Protein 6V72 (pdb70)

Solvent-accessible surface area: 10404 Å² total

CATH classification: 3.60.15.10

Organism: Erythrobacter litoralis (strain HTCC2594) (NCBI:txid314225)

Structure (mmCIF, N/CA/C/O backbone):
data_6V72
#
_entry.id   6V72
#
_cell.length_a   96.985
_cell.length_b   96.985
_cell.length_c   45.186
_cell.angle_alpha   90.000
_cell.angle_beta   90.000
_cell.angle_gamma   120.000
#
_symmetry.space_group_name_H-M   'P 3 2 1'
#
loop_
_entity.id
_entity.type
_entity.pdbx_description
1 polymer 'Beta-lactamase II'
2 non-polymer 'CALCIUM ION'
3 non-polymer 'CHLORIDE ION'
4 non-polymer 'FORMIC ACID'
5 non-polymer 1,2-ETHANEDIOL
6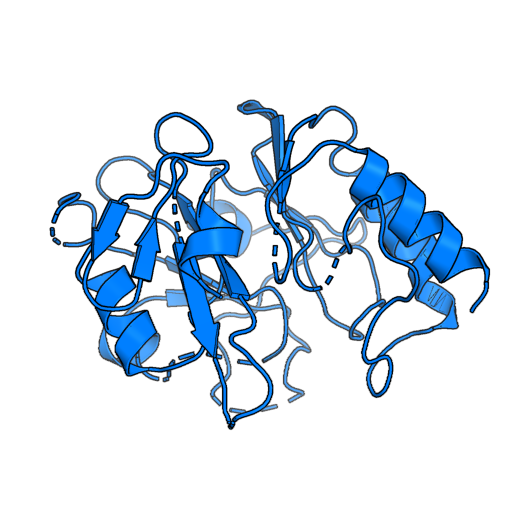 water water
#
loop_
_atom_site.group_PDB
_atom_site.id
_atom_site.type_symbol
_atom_site.label_atom_id
_atom_site.label_alt_id
_atom_site.label_comp_id
_atom_site.label_asym_id
_atom_site.label_entity_id
_atom_site.label_seq_id
_atom_site.pdbx_PDB_i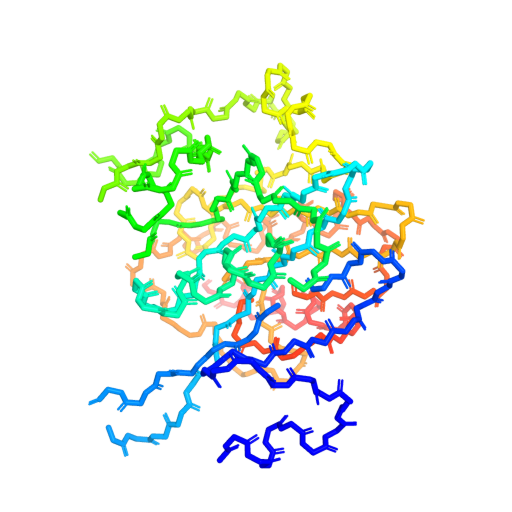ns_code
_atom_site.Cartn_x
_atom_site.Cartn_y
_atom_site.Cartn_z
_atom_site.occupancy
_atom_site.B_iso_or_equiv
_atom_site.auth_seq_id
_atom_site.auth_comp_id
_atom_site.auth_asym_id
_atom_site.auth_atom_id
_atom_site.pdbx_PDB_model_num
ATOM 1 N N . SER A 1 9 ? 11.45057 3.79266 35.10063 1.000 47.64497 25 SER A N 1
ATOM 2 C CA . SER A 1 9 ? 11.17259 4.30004 33.75806 1.000 47.08425 25 SER A CA 1
ATOM 3 C C . SER A 1 9 ? 11.55401 5.77644 33.64312 1.000 43.52436 25 SER A C 1
ATOM 4 O O . SER A 1 9 ? 11.58217 6.49951 34.64190 1.000 40.62175 25 SER A O 1
ATOM 7 N N . VAL A 1 10 ? 11.83317 6.22863 32.41801 1.000 39.16141 26 VAL A N 1
ATOM 8 C CA . VAL A 1 10 ? 12.12516 7.64661 32.21122 1.000 37.08042 26 VAL A CA 1
ATOM 9 C C . VAL A 1 10 ? 10.91212 8.49948 32.57856 1.000 38.79904 26 VAL A C 1
ATOM 10 O O . VAL A 1 10 ? 11.04253 9.54914 33.22396 1.000 37.19120 26 VAL A O 1
ATOM 14 N N . ALA A 1 11 ? 9.71241 8.05946 32.17972 1.000 39.71037 27 ALA A N 1
ATOM 15 C CA . ALA A 1 11 ? 8.50420 8.81927 32.49002 1.000 43.29854 27 ALA A CA 1
ATOM 16 C C . ALA A 1 11 ? 8.32086 8.97793 33.99487 1.000 44.93973 27 ALA A C 1
ATOM 17 O O . ALA A 1 11 ? 8.04398 10.08143 34.48106 1.000 45.98066 27 ALA A O 1
ATOM 19 N N . GLU A 1 12 ? 8.48717 7.89037 34.75188 0.758 46.23965 28 GLU A N 1
ATOM 20 C CA . GLU A 1 12 ? 8.37473 7.98286 36.20526 0.758 46.54947 28 GLU A CA 1
ATOM 21 C C . GLU A 1 12 ? 9.45351 8.89362 36.78387 0.758 43.39936 28 GLU A C 1
ATOM 22 O O . GLU A 1 12 ? 9.19874 9.64774 37.73110 0.758 42.15066 28 GLU A O 1
ATOM 28 N N . GLN A 1 13 ? 10.66443 8.85143 36.21491 1.000 40.11260 29 GLN A N 1
ATOM 29 C CA . GLN A 1 13 ? 11.75784 9.64767 36.76041 1.000 39.29908 29 GLN A CA 1
ATOM 30 C C . GLN A 1 13 ? 11.56297 11.13194 36.48939 1.000 40.24733 29 GLN A C 1
ATOM 31 O O . GLN A 1 13 ? 12.06717 11.96653 37.24767 1.000 42.69487 29 GLN A O 1
ATOM 37 N N . GLU A 1 14 ? 10.84647 11.47897 35.42067 1.000 39.84296 30 GLU A N 1
ATOM 38 C CA . GLU A 1 14 ? 10.64087 12.86627 35.03431 1.000 40.64891 30 GLU A CA 1
ATOM 39 C C . GLU A 1 14 ? 9.25353 13.38681 35.38375 1.000 44.20945 30 GLU A C 1
ATOM 40 O O . GLU A 1 14 ? 8.94791 14.54033 35.06984 1.000 45.18009 30 GLU A O 1
ATOM 46 N N . ALA A 1 15 ? 8.41344 12.57352 36.03105 1.000 46.89342 31 ALA A N 1
ATOM 47 C CA . ALA A 1 15 ? 7.06202 13.01692 36.36836 1.000 50.04371 31 ALA A CA 1
ATOM 48 C C . ALA A 1 15 ? 7.07045 14.25053 37.26632 1.000 52.83337 31 ALA A C 1
ATOM 49 O O . ALA A 1 15 ? 6.15185 15.07532 37.19219 1.000 54.62498 31 ALA A O 1
ATOM 51 N N . ASP A 1 16 ? 8.09914 14.40110 38.10572 0.738 56.19977 32 ASP A N 1
ATOM 52 C CA . ASP A 1 16 ? 8.16949 15.53505 39.02471 0.738 59.80570 32 ASP A CA 1
ATOM 53 C C . ASP A 1 16 ? 8.26752 16.87299 38.30063 0.738 59.00301 32 ASP A C 1
ATOM 54 O O . ASP A 1 16 ? 7.71281 17.87058 38.77257 0.738 59.30735 32 ASP A O 1
ATOM 59 N N . ARG A 1 17 ? 8.96744 16.91900 37.17232 1.000 56.78996 33 ARG A N 1
ATOM 60 C CA . ARG A 1 17 ? 9.57174 18.14707 36.67775 1.000 54.90015 33 ARG A CA 1
ATOM 61 C C . ARG A 1 17 ? 9.06819 18.49658 35.28086 1.000 53.41080 33 ARG A C 1
ATOM 62 O O . ARG A 1 17 ? 8.39134 17.70701 34.61497 1.000 53.52746 33 ARG A O 1
ATOM 70 N N . ASP A 1 18 ? 9.41736 19.71044 34.84305 1.000 51.33779 34 ASP A N 1
ATOM 71 C CA . ASP A 1 18 ? 9.03442 20.22768 33.53195 1.000 51.26343 34 ASP A CA 1
ATOM 72 C C . ASP A 1 18 ? 10.20378 20.00792 32.57724 1.000 45.36177 34 ASP A C 1
ATOM 73 O O . ASP A 1 18 ? 11.21264 20.72127 32.63636 1.000 47.04261 34 ASP A O 1
ATOM 78 N N . ILE A 1 19 ? 10.06141 19.02540 31.69718 1.000 38.37084 35 ILE A N 1
ATOM 79 C CA . ILE A 1 19 ? 11.15216 18.54440 30.86113 1.000 34.08034 35 ILE A CA 1
ATOM 80 C C . ILE A 1 19 ? 10.86605 18.90036 29.41205 1.000 29.54966 35 ILE A C 1
ATOM 81 O O . ILE A 1 19 ? 9.75330 18.68306 28.91229 1.000 30.84389 35 ILE A O 1
ATOM 86 N N . ILE A 1 20 ? 11.87171 19.44364 28.74414 1.000 28.13273 36 ILE A N 1
ATOM 87 C CA . ILE A 1 20 ? 11.85678 19.68660 27.30904 1.000 29.27750 36 ILE A CA 1
ATOM 88 C C . ILE A 1 20 ? 12.71580 18.61454 26.66601 1.000 26.70027 36 ILE A C 1
ATOM 89 O O . ILE A 1 20 ? 13.84267 18.37255 27.10914 1.000 27.01028 36 ILE A O 1
ATOM 94 N N . ARG A 1 21 ? 12.19936 17.97629 25.62884 1.000 25.64399 37 ARG A N 1
ATOM 95 C CA . ARG A 1 21 ? 12.85627 16.84548 24.99536 1.000 25.05398 37 ARG A CA 1
ATOM 96 C C . ARG A 1 21 ? 13.44336 17.28913 23.66069 1.000 24.67741 37 ARG A C 1
ATOM 97 O O . ARG A 1 21 ? 12.77492 17.97476 22.88152 1.000 29.30612 37 ARG A O 1
ATOM 105 N N . PHE A 1 22 ? 14.68896 16.90532 23.40269 1.000 22.56853 38 PHE A N 1
ATOM 106 C CA . PHE A 1 22 ? 15.34814 17.15843 22.12365 1.000 22.47150 38 PHE A CA 1
ATOM 107 C C . PHE A 1 22 ? 16.11374 15.89203 21.77901 1.000 21.86712 38 PHE A C 1
ATOM 108 O O . PHE A 1 22 ? 17.11669 15.58982 22.42669 1.000 20.71846 38 PHE A O 1
ATOM 116 N N . GLY A 1 23 ? 15.64283 15.14827 20.78195 1.000 22.78784 39 GLY A N 1
ATOM 117 C CA . GLY A 1 23 ? 16.19057 13.81804 20.54877 1.000 21.28460 39 GLY A CA 1
ATOM 118 C C . GLY A 1 23 ? 16.08895 12.96325 21.80571 1.000 19.92866 39 GLY A C 1
ATOM 119 O O . GLY A 1 23 ? 15.02210 12.84808 22.42659 1.000 24.02928 39 GLY A O 1
ATOM 120 N N . GLU A 1 24 ? 17.21370 12.36806 22.19835 1.000 18.88696 40 GLU A N 1
ATOM 121 C CA . GLU A 1 24 ? 17.29463 11.55603 23.41049 1.000 19.54751 40 GLU A CA 1
ATOM 122 C C . GLU A 1 24 ? 17.59800 12.37343 24.66086 1.000 16.96178 40 GLU A C 1
ATOM 123 O O . GLU A 1 24 ? 17.77974 11.78766 25.73597 1.000 18.23292 40 GLU A O 1
ATOM 129 N N . VAL A 1 25 ? 17.70680 13.69251 24.55439 1.000 17.15850 41 VAL A N 1
ATOM 130 C CA . VAL A 1 25 ? 18.12910 14.51918 25.68480 1.000 15.61274 41 VAL A CA 1
ATOM 131 C C . VAL A 1 25 ? 16.91116 15.14951 26.33065 1.000 15.84197 41 VAL A C 1
ATOM 132 O O . VAL A 1 25 ? 16.01274 15.65556 25.64473 1.000 18.67606 41 VAL A O 1
ATOM 136 N N . SER A 1 26 ? 16.87722 15.12339 27.65362 1.000 15.09381 42 SER A N 1
ATOM 137 C CA . SER A 1 26 ? 15.86641 15.83543 28.42637 1.000 16.11884 42 SER A CA 1
ATOM 138 C C . SER A 1 26 ? 16.50514 17.08838 29.01534 1.000 17.04480 42 SER A C 1
ATOM 139 O O . SER A 1 26 ? 17.51207 16.99513 29.72346 1.000 19.11758 42 SER A O 1
ATOM 142 N N . PHE A 1 27 ? 15.92825 18.25015 28.74495 1.000 16.74535 43 PHE A N 1
ATOM 143 C CA . PHE A 1 27 ? 16.45343 19.50486 29.27063 1.000 16.04682 43 PHE A CA 1
ATOM 144 C C . PHE A 1 27 ? 15.51999 20.06530 30.33324 1.000 18.12531 43 PHE A C 1
ATOM 145 O O . PHE A 1 27 ? 14.29735 20.08083 30.15263 1.000 22.55951 43 PHE A O 1
ATOM 153 N N . SER A 1 28 ? 16.08979 20.56232 31.42434 1.000 17.82796 44 SER A N 1
ATOM 154 C CA . SER A 1 28 ? 15.28312 21.27321 32.40551 1.000 18.74261 44 SER A CA 1
ATOM 155 C C . SER A 1 28 ? 16.04902 22.49417 32.87814 1.000 18.43972 44 SER A C 1
ATOM 156 O O . SER A 1 28 ? 17.27779 22.50050 32.90680 1.000 23.15713 44 SER A O 1
ATOM 159 N N . GLN A 1 29 ? 15.31514 23.53906 33.22477 1.000 21.52804 45 GLN A N 1
ATOM 160 C CA . GLN A 1 29 ? 15.92889 24.79928 33.59918 1.000 21.30698 45 GLN A CA 1
ATOM 161 C C . GLN A 1 29 ? 16.08600 24.85935 35.11461 1.000 21.27381 45 GLN A C 1
ATOM 162 O O . GLN A 1 29 ? 15.09944 24.72255 35.85383 1.000 25.44326 45 GLN A O 1
ATOM 168 N N . LEU A 1 30 ? 17.32736 25.05928 35.57711 1.000 21.12878 46 LEU A N 1
ATOM 169 C CA . LEU A 1 30 ? 17.60025 25.22314 37.00031 1.000 21.19480 46 LEU A CA 1
ATOM 170 C C . LEU A 1 30 ? 17.50728 26.67240 37.43932 1.000 25.27987 46 LEU A C 1
ATOM 171 O O . LEU A 1 30 ? 17.23749 26.95289 38.61693 1.000 28.09404 46 LEU A O 1
ATOM 176 N N . ALA A 1 31 ? 17.74831 27.58822 36.51470 1.000 24.23578 47 ALA A N 1
ATOM 177 C CA . ALA A 1 31 ? 17.70495 29.02494 36.75594 1.000 22.22319 47 ALA A CA 1
ATOM 178 C C . ALA A 1 31 ? 17.73331 29.66101 35.37901 1.000 21.97895 47 ALA A C 1
ATOM 179 O O . ALA A 1 31 ? 18.00579 28.99077 34.38503 1.000 20.89262 47 ALA A O 1
ATOM 181 N N . GLU A 1 32 ? 17.46005 30.95556 35.32134 1.000 24.45906 48 GLU A N 1
ATOM 182 C CA . GLU A 1 32 ? 17.59285 31.64699 34.04672 1.000 25.09148 48 GLU A CA 1
ATOM 183 C C . GLU A 1 32 ? 18.99264 31.44894 33.47233 1.000 22.69739 48 GLU A C 1
ATOM 184 O O . GLU A 1 32 ? 19.99551 31.74678 34.13109 1.000 22.87888 48 GLU A O 1
ATOM 190 N N . GLY A 1 33 ? 19.05633 30.89572 32.25954 1.000 21.37732 49 GLY A N 1
ATOM 191 C CA . GLY A 1 33 ? 20.32269 30.63521 31.60168 1.000 19.55146 49 GLY A CA 1
ATOM 192 C C . GLY A 1 33 ? 21.08140 29.42146 32.08935 1.000 18.62802 49 GLY A C 1
ATOM 193 O O . GLY A 1 33 ? 22.23736 29.22754 31.68786 1.000 19.34640 49 GLY A O 1
ATOM 194 N N . VAL A 1 34 ? 20.48634 28.59515 32.93916 1.000 16.86091 50 VAL A N 1
ATOM 195 C CA . VAL A 1 34 ? 21.15153 27.39041 33.43615 1.000 16.96033 50 VAL A CA 1
ATOM 196 C C . VAL A 1 34 ? 20.27547 26.19680 33.10180 1.000 16.46674 50 VAL A C 1
ATOM 197 O O . VAL A 1 34 ? 19.21758 25.99457 33.71354 1.000 19.78874 50 VAL A O 1
ATOM 201 N N . TRP A 1 35 ? 20.72718 25.39482 32.15371 1.000 15.93503 51 TRP A N 1
ATOM 202 C CA . TRP A 1 35 ? 20.03235 24.19099 31.74129 1.000 15.34183 51 TRP A CA 1
ATOM 203 C C . TRP A 1 35 ? 20.71164 22.97368 32.34361 1.000 13.72642 51 TRP A C 1
ATOM 204 O O . TRP A 1 35 ? 21.94483 22.89494 32.39705 1.000 17.07553 51 TRP A O 1
ATOM 223 N N . HIS A 1 37 ? 21.10879 19.06646 31.40650 1.000 13.86588 53 HIS A N 1
ATOM 224 C CA . HIS A 1 37 ? 20.85992 18.03438 30.41490 1.000 12.48314 53 HIS A CA 1
ATOM 225 C C . HIS A 1 37 ? 20.86344 16.67711 31.09601 1.000 12.43977 53 HIS A C 1
ATOM 226 O O . HIS A 1 37 ? 21.72518 16.39087 31.93602 1.000 13.42883 53 HIS A O 1
ATOM 233 N N . THR A 1 38 ? 19.90146 15.84087 30.72344 1.000 14.20694 54 THR A N 1
ATOM 234 C CA . THR A 1 38 ? 19.79636 14.48795 31.25359 1.000 12.61243 54 THR A CA 1
ATOM 235 C C . THR A 1 38 ? 19.67159 13.50985 30.10182 1.000 14.13454 54 THR A C 1
ATOM 236 O O . THR A 1 38 ? 18.85571 13.71270 29.19094 1.000 15.07124 54 THR A O 1
ATOM 240 N N . THR A 1 39 ? 20.46052 12.44396 30.15942 1.000 12.94820 55 THR A N 1
ATOM 241 C CA . THR A 1 39 ? 20.35221 11.34806 29.21464 1.000 13.37605 55 THR A CA 1
ATOM 242 C C . THR A 1 39 ? 20.35295 10.03082 29.97423 1.000 13.90114 55 THR A C 1
ATOM 243 O O . THR A 1 39 ? 20.73342 9.96040 31.14522 1.000 15.20326 55 THR A O 1
ATOM 247 N N . TYR A 1 40 ? 19.94230 8.97465 29.29097 1.000 16.05955 56 TYR A N 1
ATOM 248 C CA . TYR A 1 40 ? 19.72234 7.70201 29.95947 1.000 17.91715 56 TYR A CA 1
ATOM 249 C C . TYR A 1 40 ? 20.48550 6.59246 29.26263 1.000 19.00899 56 TYR A C 1
ATOM 250 O O . TYR A 1 40 ? 20.68007 6.59374 28.03977 1.000 21.94236 56 TYR A O 1
ATOM 259 N N . LEU A 1 41 ? 20.90798 5.63424 30.06851 1.000 20.18740 57 LEU A N 1
ATOM 260 C CA . LEU A 1 41 ? 21.57233 4.45623 29.55689 1.000 23.64553 57 LEU A CA 1
ATOM 261 C C . LEU A 1 41 ? 20.90959 3.24257 30.17783 1.000 25.99172 57 LEU A C 1
ATOM 262 O O . LEU A 1 41 ? 20.67821 3.21254 31.38908 1.000 27.25846 57 LEU A O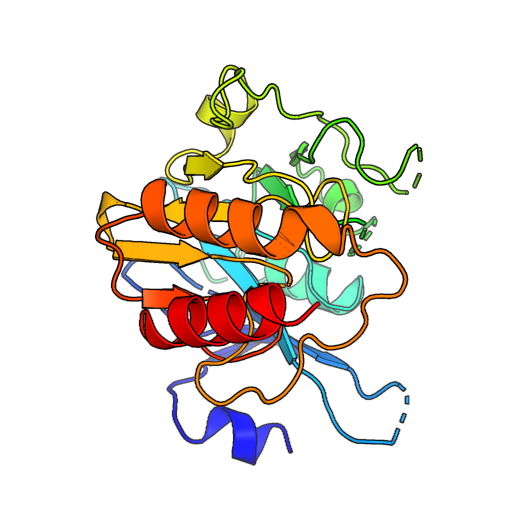 1
ATOM 267 N N . ASP A 1 42 ? 20.59711 2.25571 29.34780 1.000 28.38514 58 ASP A N 1
ATOM 268 C CA . ASP A 1 42 ? 20.05909 0.97740 29.79618 1.000 36.36335 58 ASP A CA 1
ATOM 269 C C . ASP A 1 42 ? 20.82842 -0.12767 29.06540 1.000 44.96868 58 ASP A C 1
ATOM 270 O O . ASP A 1 42 ? 20.28124 -0.80825 28.19598 1.000 45.46314 58 ASP A O 1
ATOM 275 N N . LEU A 1 43 ? 22.10868 -0.29753 29.41669 1.000 50.90306 59 LEU A N 1
ATOM 276 C CA . LEU A 1 43 ? 22.98157 -1.15309 28.61033 1.000 56.44915 59 LEU A CA 1
ATOM 277 C C . LEU A 1 43 ? 22.66450 -2.63472 28.79587 1.000 58.46565 59 LEU A C 1
ATOM 278 O O . LEU A 1 43 ? 22.62905 -3.39117 27.81759 1.000 58.93711 59 LEU A O 1
ATOM 291 N N . GLY A 1 45 ? 19.89466 -3.86354 30.16774 1.000 52.34136 61 GLY A N 1
ATOM 292 C CA . GLY A 1 45 ? 18.46570 -4.07079 30.24567 1.000 50.67767 61 GLY A CA 1
ATOM 293 C C . GLY A 1 45 ? 17.86656 -3.94147 31.62604 1.000 52.43475 61 GLY A C 1
ATOM 294 O O . GLY A 1 45 ? 16.68825 -4.26926 31.80030 1.000 52.90980 61 GLY A O 1
ATOM 295 N N . PHE A 1 46 ? 18.62873 -3.45972 32.61116 1.000 51.72824 62 PHE A N 1
ATOM 296 C CA . PHE A 1 46 ? 18.15833 -3.42176 33.99098 1.000 50.73575 62 PHE A CA 1
ATOM 297 C C . PHE A 1 46 ? 17.31667 -2.19045 34.30800 1.000 49.52991 62 PHE A C 1
ATOM 298 O O . PHE A 1 46 ? 16.73623 -2.12193 35.39710 1.000 51.72227 62 PHE A O 1
ATOM 306 N N . GLY A 1 47 ? 17.24059 -1.22184 33.40114 1.000 44.52988 63 GLY A N 1
ATOM 307 C CA . GLY A 1 47 ? 16.48368 -0.01631 33.63502 1.000 38.77930 63 GLY A CA 1
ATOM 308 C C . GLY A 1 47 ? 17.30997 1.20495 33.29429 1.000 33.24792 63 GLY A C 1
ATOM 309 O O . GLY A 1 47 ? 18.53676 1.19368 33.41169 1.000 34.70064 63 GLY A O 1
ATOM 310 N N . PRO A 1 48 ? 16.65837 2.28192 32.85569 1.000 31.31040 64 PRO A N 1
ATOM 311 C CA . PRO A 1 48 ? 17.41327 3.47220 32.42425 1.000 27.85562 64 PRO A CA 1
ATOM 312 C C . PRO A 1 48 ? 17.98811 4.23413 33.61228 1.000 27.44225 64 PRO A C 1
ATOM 313 O O . PRO A 1 48 ? 17.27141 4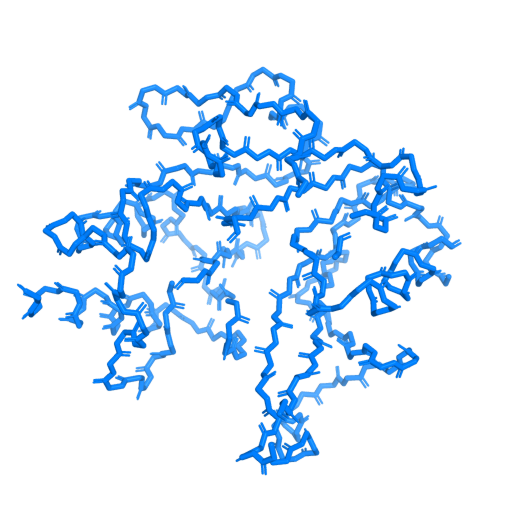.56418 34.55710 1.000 30.67275 64 PRO A O 1
ATOM 317 N N A ILE A 1 49 ? 19.28225 4.50887 33.56603 0.307 26.25634 65 ILE A N 1
ATOM 318 N N B ILE A 1 49 ? 19.28103 4.52369 33.54279 0.693 24.85241 65 ILE A N 1
ATOM 319 C CA A ILE A 1 49 ? 19.95740 5.26700 34.61520 0.307 24.69666 65 ILE A CA 1
ATOM 320 C CA B ILE A 1 49 ? 20.00786 5.26156 34.57543 0.693 22.55388 65 ILE A CA 1
ATOM 321 C C A ILE A 1 49 ? 20.31001 6.64158 34.06043 0.307 21.70147 65 ILE A C 1
ATOM 322 C C B ILE A 1 49 ? 20.30476 6.65446 34.03529 0.693 19.14600 65 ILE A C 1
ATOM 323 O O A ILE A 1 49 ? 20.84003 6.73329 32.94658 0.307 21.92879 65 ILE A O 1
ATOM 324 O O B ILE A 1 49 ? 20.82831 6.77438 32.92058 0.693 19.58451 65 ILE A O 1
ATOM 333 N N . PRO A 1 50 ? 20.00225 7.71545 34.77467 1.000 19.00620 66 PRO A N 1
ATOM 334 C CA . PRO A 1 50 ? 20.27560 9.05900 34.26704 1.000 15.59290 66 PRO A CA 1
ATOM 335 C C . PRO A 1 50 ? 21.72835 9.46670 34.44096 1.000 14.65727 66 PRO A C 1
ATOM 336 O O . PRO A 1 50 ? 22.41067 9.05868 35.38136 1.000 16.66112 66 PRO A O 1
ATOM 340 N N . SER A 1 51 ? 22.19309 10.28618 33.49779 1.000 13.68111 67 SER A N 1
ATOM 341 C CA . SER A 1 51 ? 23.40608 11.07103 33.66328 1.000 13.44009 67 SER A CA 1
ATOM 342 C C . SER A 1 51 ? 23.04556 12.52521 33.41390 1.000 11.88684 67 SER A C 1
ATOM 343 O O . SER A 1 51 ? 22.39087 12.83241 32.40323 1.000 13.32707 67 SER A O 1
ATOM 346 N N . ASN A 1 52 ? 23.41335 13.39955 34.36242 1.000 12.89612 68 ASN A N 1
ATOM 347 C CA . ASN A 1 52 ? 23.10459 14.82562 34.31194 1.000 11.71169 68 ASN A CA 1
ATOM 348 C C . ASN A 1 52 ? 24.36570 15.65829 34.13060 1.000 12.80160 68 ASN A C 1
ATOM 349 O O . ASN A 1 52 ? 25.38875 15.38692 34.76257 1.000 15.23903 68 ASN A O 1
ATOM 354 N N . GLY A 1 53 ? 24.2486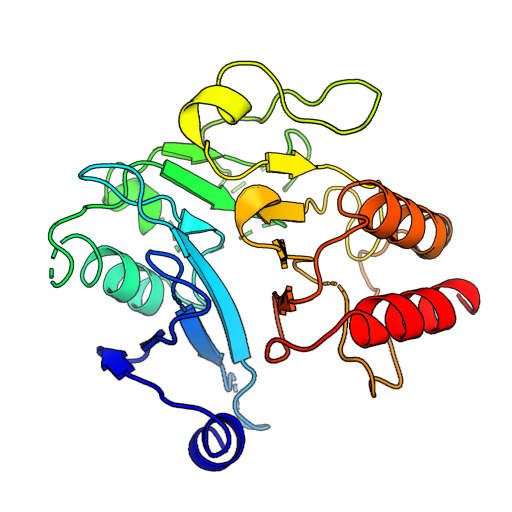8 16.72010 33.34787 1.000 12.43011 69 GLY A N 1
ATOM 355 C CA . GLY A 1 53 ? 25.25670 17.75077 33.29874 1.000 13.05719 69 GLY A CA 1
ATOM 356 C C . GLY A 1 53 ? 24.60306 19.10666 33.12016 1.000 12.63049 69 GLY A C 1
ATOM 357 O O . GLY A 1 53 ? 23.37924 19.21362 33.25806 1.000 14.00430 69 GLY A O 1
ATOM 358 N N . LEU A 1 54 ? 25.38242 20.15177 32.82074 1.000 12.56805 70 LEU A N 1
ATOM 359 C CA . LEU A 1 54 ? 24.82961 21.49966 32.72863 1.000 12.63258 70 LEU A CA 1
ATOM 360 C C . LEU A 1 54 ? 25.17175 22.12980 31.39347 1.000 12.85409 70 LEU A C 1
ATOM 361 O O . LEU A 1 54 ? 26.15256 21.76845 30.74515 1.000 13.85138 70 LEU A O 1
ATOM 366 N N . LEU A 1 55 ? 24.32725 23.07463 30.98976 1.000 13.37477 71 LEU A N 1
ATOM 367 C CA . LEU A 1 55 ? 24.60012 23.94909 29.85993 1.000 13.29268 71 LEU A CA 1
ATOM 368 C C . LEU A 1 55 ? 24.30974 25.36272 30.34334 1.000 14.77665 71 LEU A C 1
ATOM 369 O O . LEU A 1 55 ? 23.17374 25.66492 30.72853 1.000 16.54501 71 LEU A O 1
ATOM 374 N N . VAL A 1 56 ? 25.33882 26.20951 30.39379 1.000 13.76741 72 VAL A N 1
ATOM 375 C CA . VAL A 1 56 ? 25.25576 27.50773 31.05914 1.000 14.26932 72 VAL A CA 1
ATOM 376 C C . VAL A 1 56 ? 25.47741 28.60278 30.02872 1.000 14.70460 72 VAL A C 1
ATOM 377 O O . VAL A 1 56 ? 26.50846 28.62201 29.34885 1.000 17.41609 72 VAL A O 1
ATOM 381 N N . VAL A 1 57 ? 24.52927 29.53876 29.94994 1.000 15.69263 73 VAL A N 1
ATOM 382 C CA . VAL A 1 57 ? 24.63080 30.66197 29.02621 1.000 18.05285 73 VAL A CA 1
ATOM 383 C C . VAL A 1 57 ? 25.64074 31.68237 29.53556 1.000 19.05041 73 VAL A C 1
ATOM 384 O O . VAL A 1 57 ? 25.63506 32.06862 30.71021 1.000 20.97867 73 VAL A O 1
ATOM 388 N N . ASN A 1 58 ? 26.49700 32.15281 28.63326 1.000 18.02093 74 ASN A N 1
ATOM 389 C CA . ASN A 1 58 ? 27.34503 33.31738 28.89362 1.000 17.46154 74 ASN A CA 1
ATOM 390 C C . ASN A 1 58 ? 27.33589 34.17045 27.63042 1.000 21.32723 74 ASN A C 1
ATOM 391 O O . ASN A 1 58 ? 28.02516 33.84331 26.65969 1.000 21.17156 74 ASN A O 1
ATOM 396 N N . GLY A 1 59 ? 26.57025 35.26272 27.65371 1.000 22.24661 75 GLY A N 1
ATOM 397 C CA . GLY A 1 59 ? 26.51800 36.13123 26.49498 1.000 23.08695 75 GLY A CA 1
ATOM 398 C C . GLY A 1 59 ? 25.88350 35.39218 25.34366 1.000 24.64343 75 GLY A C 1
ATOM 399 O O . GLY A 1 59 ? 24.77274 34.86451 25.46128 1.000 26.89529 75 GLY A O 1
ATOM 400 N N . ASP A 1 60 ? 26.59866 35.33076 24.21999 1.000 25.74691 76 ASP A N 1
ATOM 401 C CA . ASP A 1 60 ? 26.10111 34.69847 23.00893 1.000 24.97626 76 ASP A CA 1
ATOM 402 C C . ASP A 1 60 ? 26.60334 33.27059 22.83253 1.000 20.86791 76 ASP A C 1
ATOM 403 O O . ASP A 1 60 ? 26.47404 32.70973 21.73592 1.000 22.02946 76 ASP A O 1
ATOM 408 N N . ASN A 1 61 ? 27.16842 32.66592 23.87711 1.000 19.16955 77 ASN A N 1
ATOM 409 C CA . ASN A 1 61 ? 27.63420 31.28709 23.81330 1.000 18.31124 77 ASN A CA 1
ATOM 410 C C . ASN A 1 61 ? 27.17763 30.53089 25.05203 1.000 16.96986 77 ASN A C 1
ATOM 411 O O . ASN A 1 61 ? 26.58429 31.09492 25.97619 1.000 20.15369 77 ASN A O 1
ATOM 416 N N . THR A 1 62 ? 27.44813 29.22779 25.05061 1.000 17.63521 78 THR A N 1
ATOM 417 C CA . THR A 1 62 ? 27.20517 28.40312 26.22640 1.000 15.60135 78 THR A CA 1
ATOM 418 C C . THR A 1 62 ? 28.47033 27.68031 26.63931 1.000 15.70769 78 THR A C 1
ATOM 419 O O . THR A 1 62 ? 29.40904 27.50945 25.85638 1.000 16.44593 78 THR A O 1
ATOM 423 N N A ILE A 1 63 ? 28.45836 27.26102 27.90543 0.389 14.57805 79 ILE A N 1
ATOM 424 N N B ILE A 1 63 ? 28.47649 27.26508 27.90318 0.611 13.16155 79 ILE A N 1
ATOM 425 C CA A ILE A 1 63 ? 29.50092 26.45481 28.53510 0.389 15.11971 79 ILE A CA 1
ATOM 426 C CA B ILE A 1 63 ? 29.52999 26.43650 28.48516 0.611 14.04506 79 ILE A CA 1
ATOM 427 C C A ILE A 1 63 ? 28.87752 25.12541 28.93096 0.389 13.53412 79 ILE A C 1
ATOM 428 C C B ILE A 1 63 ? 28.90103 25.13174 28.93295 0.611 12.14377 79 ILE A C 1
ATOM 429 O O A ILE A 1 63 ? 27.81916 25.09946 29.56923 0.389 14.96230 79 ILE A O 1
ATOM 430 O O B ILE A 1 63 ? 27.86276 25.13167 29.60341 0.611 14.45836 79 ILE A O 1
ATOM 439 N N . LEU A 1 64 ? 29.52596 24.02710 28.55619 1.000 13.10022 80 LEU A N 1
ATOM 440 C CA . LEU A 1 64 ? 29.01561 22.68743 28.82817 1.000 13.20080 80 LEU A CA 1
ATOM 441 C C . LEU A 1 64 ? 29.72569 22.09354 30.03918 1.000 10.73568 80 LEU A C 1
ATOM 442 O O . LEU A 1 64 ? 30.95700 22.14824 30.12425 1.000 12.88945 80 LEU A O 1
ATOM 447 N N . VAL A 1 65 ? 28.95254 21.54742 30.98028 1.000 10.44041 81 VAL A N 1
ATOM 448 C CA . VAL A 1 65 ? 29.50613 20.75414 32.07646 1.000 10.77983 81 VAL A CA 1
ATOM 449 C C . VAL A 1 65 ? 29.10223 19.31233 31.82493 1.000 10.31242 81 VAL A C 1
ATOM 450 O O . VAL A 1 65 ? 27.91290 18.98497 31.88018 1.000 12.27269 81 VAL A O 1
ATOM 454 N N . ASP A 1 66 ? 30.09900 18.46601 31.54656 1.000 11.62474 82 ASP A N 1
ATOM 455 C CA . ASP A 1 66 ? 29.99689 17.02431 31.30929 1.000 11.40940 82 ASP A CA 1
ATOM 456 C C . ASP A 1 66 ? 29.30317 16.66766 29.99726 1.000 13.37831 82 ASP A C 1
ATOM 457 O O . ASP A 1 66 ? 28.42087 17.38615 29.50215 1.000 13.69907 82 ASP A O 1
ATOM 462 N N . THR A 1 67 ? 29.73002 15.55712 29.41561 1.000 14.55680 83 THR A N 1
ATOM 463 C CA . THR A 1 67 ? 29.07722 15.03301 28.23411 1.000 15.06868 83 THR A CA 1
ATOM 464 C C . THR A 1 67 ? 27.86212 14.19740 28.64017 1.000 14.04497 83 THR A C 1
ATOM 465 O O . THR A 1 67 ? 27.61672 13.93439 29.82266 1.000 17.39151 83 THR A O 1
ATOM 469 N N . ALA A 1 68 ? 27.08271 13.79133 27.64220 1.000 14.28587 84 ALA A N 1
ATOM 470 C CA . ALA A 1 68 ? 26.05243 12.78628 27.85695 1.000 16.82689 84 ALA A CA 1
ATOM 471 C C . ALA A 1 68 ? 26.68235 11.39923 27.88513 1.000 17.19776 84 ALA A C 1
ATOM 472 O O . ALA A 1 68 ? 27.89907 11.24991 27.78525 1.000 16.98956 84 ALA A O 1
ATOM 474 N N . TRP A 1 69 ? 25.84397 10.36399 28.02070 1.000 16.90692 85 TRP A N 1
ATOM 475 C CA . TRP A 1 69 ? 26.36404 9.00084 28.02807 1.000 18.13096 85 TRP A CA 1
ATOM 476 C C . TRP A 1 69 ? 27.08126 8.67048 26.72656 1.000 20.46533 85 TRP A C 1
ATOM 477 O O . TRP A 1 69 ? 28.07383 7.93378 26.72936 1.000 20.32982 85 TRP A O 1
ATOM 488 N N . THR A 1 70 ? 26.57587 9.16488 25.59461 1.000 17.51057 86 THR A N 1
ATOM 489 C CA . THR A 1 70 ? 27.08372 8.71908 24.30076 1.000 18.56208 86 THR A CA 1
ATOM 490 C C . THR A 1 70 ? 27.48377 9.90897 23.44223 1.000 17.78121 86 THR A C 1
ATOM 491 O O . THR A 1 70 ? 27.07981 11.04874 23.69759 1.000 16.96801 86 THR A O 1
ATOM 495 N N . ASP A 1 71 ? 28.28543 9.61102 22.41189 1.000 18.94072 87 ASP A N 1
ATOM 496 C CA . ASP A 1 71 ? 28.60508 10.59514 21.37710 1.000 18.79709 87 ASP A CA 1
ATOM 497 C C . ASP A 1 71 ? 27.34906 11.14847 20.71920 1.000 17.29648 87 ASP A C 1
ATOM 498 O O . ASP A 1 71 ? 27.22191 12.36591 20.54279 1.000 16.58360 87 ASP A O 1
ATOM 503 N N . GLU A 1 72 ? 26.40984 10.27387 20.34339 1.000 16.79915 88 GLU A N 1
ATOM 504 C CA . GLU A 1 72 ? 25.21675 10.75487 19.64719 1.000 16.57434 88 GLU A CA 1
ATOM 505 C C . GLU A 1 72 ? 24.40530 11.69494 20.53020 1.000 16.74004 88 GLU A C 1
ATOM 506 O O . GLU A 1 72 ? 23.86982 12.70943 20.06068 1.000 16.57047 88 GLU A O 1
ATOM 512 N N . GLN A 1 73 ? 24.30882 11.37726 21.81835 1.000 14.07392 89 GLN A N 1
ATOM 513 C CA . GLN A 1 73 ? 23.58366 12.26937 22.70556 1.000 12.72111 89 GLN A CA 1
ATOM 514 C C . GLN A 1 73 ? 24.33902 13.57536 22.89023 1.000 13.27175 89 GLN A C 1
ATOM 515 O O . GLN A 1 73 ? 23.72909 14.64911 22.98990 1.000 14.31547 89 GLN A O 1
ATOM 521 N N . THR A 1 74 ? 25.66456 13.49426 22.99572 1.000 12.81967 90 THR A N 1
ATOM 522 C CA . THR A 1 74 ? 26.44210 14.70816 23.18604 1.000 13.70928 90 THR A CA 1
ATOM 523 C C . THR A 1 74 ? 26.30458 15.61567 21.96955 1.000 14.95445 90 THR A C 1
ATOM 524 O O . THR A 1 74 ? 26.17602 16.83872 22.10411 1.000 13.59449 90 THR A O 1
ATOM 528 N N . GLU A 1 75 ? 26.26313 15.02206 20.77747 1.000 14.81593 91 GLU A N 1
ATOM 529 C CA . GLU A 1 75 ? 26.01477 15.80360 19.56749 1.000 14.12015 91 GLU A CA 1
ATOM 530 C C . GLU A 1 75 ? 24.66937 16.52216 19.64861 1.000 15.85867 91 GLU A C 1
ATOM 531 O O . GLU A 1 75 ? 24.52929 17.66467 19.17954 1.000 16.54515 91 GLU A O 1
ATOM 537 N N . GLN A 1 76 ? 23.66617 15.87705 20.25214 1.000 14.15643 92 GLN A N 1
ATOM 538 C CA . GLN A 1 76 ? 22.36371 16.52829 20.36397 1.000 14.42049 92 GLN A CA 1
ATOM 539 C C . GLN A 1 76 ? 22.41043 17.71493 21.31341 1.000 15.02151 92 GLN A C 1
ATOM 540 O O . GLN A 1 76 ? 21.75400 18.72803 21.06217 1.000 16.91224 92 GLN A O 1
ATOM 546 N N . ILE A 1 77 ? 23.18369 17.62454 22.40826 1.000 13.71845 93 ILE A N 1
ATOM 547 C CA . ILE A 1 77 ? 23.32374 18.78264 23.29074 1.000 13.36721 93 ILE A CA 1
ATOM 548 C C . ILE A 1 77 ? 23.95856 19.94199 22.54073 1.000 13.31676 93 ILE A C 1
ATOM 549 O O . ILE A 1 77 ? 23.50434 21.08857 22.63244 1.000 15.26867 93 ILE A O 1
ATOM 554 N N . VAL A 1 78 ? 25.02083 19.65515 21.78001 1.000 14.17125 94 VAL A N 1
ATOM 555 C CA . VAL A 1 78 ? 25.70239 20.69408 21.01786 1.000 15.78003 94 VAL A CA 1
ATOM 556 C C . VAL A 1 78 ? 24.74683 21.31654 20.00670 1.000 13.88695 94 VAL A C 1
ATOM 557 O O . VAL A 1 78 ? 24.73615 22.53918 19.80423 1.000 15.68626 94 VAL A O 1
ATOM 561 N N . ALA A 1 79 ? 23.92201 20.48621 19.36673 1.000 14.84025 95 ALA A N 1
ATOM 562 C CA . ALA A 1 79 ? 22.97332 21.00190 18.38077 1.000 14.95516 95 ALA A CA 1
ATOM 563 C C . ALA A 1 79 ? 21.88022 21.83216 19.03885 1.000 17.39671 95 ALA A C 1
ATOM 564 O O . ALA A 1 79 ? 21.42330 22.81856 18.46649 1.000 19.69465 95 ALA A O 1
ATOM 566 N N A TRP A 1 80 ? 21.41877 21.42239 20.22506 0.459 16.48991 96 TRP A N 1
ATOM 567 N N B TRP A 1 80 ? 21.43404 21.44565 20.23185 0.541 16.29225 96 TRP A N 1
ATOM 568 C CA A TRP A 1 80 ? 20.44958 22.22015 20.97231 0.459 16.60044 96 TRP A CA 1
ATOM 569 C CA B TRP A 1 80 ? 20.42774 22.24715 20.91393 0.541 16.63125 96 TRP A CA 1
ATOM 570 C C A TRP A 1 80 ? 20.97684 23.62805 21.20220 0.459 16.50073 96 TRP A C 1
ATOM 571 C C B TRP A 1 80 ? 20.96334 23.64030 21.22553 0.541 17.13772 96 TRP A C 1
ATOM 572 O O A TRP A 1 80 ? 20.28451 24.62201 20.94696 0.459 16.79814 96 TRP A O 1
ATOM 573 O O B TRP A 1 80 ? 20.26079 24.64300 21.04372 0.541 18.24794 96 TRP A O 1
ATOM 594 N N . ALA A 1 81 ? 22.22297 23.72962 21.66471 1.000 15.74767 97 ALA A N 1
ATOM 595 C CA . ALA A 1 81 ? 22.79865 25.03584 21.95011 1.000 13.26889 97 ALA A CA 1
ATOM 596 C C . ALA A 1 81 ? 22.91992 25.86904 20.68635 1.000 15.11417 97 ALA A C 1
ATOM 597 O O . ALA A 1 81 ? 22.60516 27.06133 20.69259 1.000 17.26902 97 ALA A O 1
ATOM 599 N N A SER A 1 82 ? 23.33497 25.25435 19.57675 0.470 17.03781 98 SER A N 1
ATOM 600 N N B SER A 1 82 ? 23.37453 25.25834 19.59425 0.530 16.35003 98 SER A N 1
ATOM 601 C CA A SER A 1 82 ? 23.61172 26.03979 18.37724 0.470 19.81326 98 SER A CA 1
ATOM 602 C CA B SER A 1 82 ? 23.60203 26.00889 18.36622 0.530 18.82886 98 SER A CA 1
ATOM 603 C C A SER A 1 82 ? 22.35769 26.28176 17.54197 0.470 21.52029 98 SER A C 1
ATOM 604 C C B SER A 1 82 ? 22.29397 26.31847 17.65197 0.530 20.67338 98 SER A C 1
ATOM 605 O O A SER A 1 82 ? 22.20977 27.35647 16.94536 0.470 23.20292 98 SER A O 1
ATOM 606 O O B SER A 1 82 ? 22.04476 27.46501 17.25440 0.530 21.47674 98 SER A O 1
ATOM 619 N N . VAL A 1 84 ? 18.87392 25.71192 18.63701 1.000 21.21556 100 VAL A N 1
ATOM 620 C CA . VAL A 1 84 ? 17.69870 26.17076 19.36235 1.000 20.34661 100 VAL A CA 1
ATOM 621 C C . VAL A 1 84 ? 18.04075 27.42987 20.14846 1.000 21.74688 100 VAL A C 1
ATOM 622 O O . VAL A 1 84 ? 17.45258 28.49095 19.91778 1.000 25.38486 100 VAL A O 1
ATOM 626 N N . LEU A 1 85 ? 19.00750 27.34224 21.06313 1.000 18.60245 101 LEU A N 1
ATOM 627 C CA . LEU A 1 85 ? 19.36448 28.51684 21.85275 1.000 17.51705 101 LEU A CA 1
ATOM 628 C C . LEU A 1 85 ? 20.05065 29.59255 21.03156 1.000 19.43811 101 LEU A C 1
ATOM 629 O O . LEU A 1 85 ? 20.04801 30.75603 21.44325 1.000 20.51989 101 LEU A O 1
ATOM 634 N N . ALA A 1 86 ? 20.65134 29.22199 19.90698 1.000 16.87021 102 ALA A N 1
ATOM 635 C CA . ALA A 1 86 ? 21.50506 30.10600 19.10386 1.000 18.91904 102 ALA A CA 1
ATOM 636 C C . ALA A 1 86 ? 22.62858 30.68818 19.95062 1.000 19.06162 102 ALA A C 1
ATOM 637 O O . ALA A 1 86 ? 23.00981 31.85684 19.82018 1.000 22.19068 102 ALA A O 1
ATOM 639 N N . LYS A 1 87 ? 23.16714 29.83905 20.82309 1.000 17.56134 103 LYS A N 1
ATOM 640 C CA . LYS A 1 87 ? 24.28456 30.18758 21.69833 1.000 18.03418 103 LYS A CA 1
ATOM 641 C C . LYS A 1 87 ? 25.21488 28.98701 21.70398 1.000 16.58517 103 LYS A C 1
ATOM 642 O O . LYS A 1 87 ? 25.17977 28.15375 22.61322 1.000 17.33910 103 LYS A O 1
ATOM 648 N N . PRO A 1 88 ? 26.04321 28.84559 20.66967 1.000 15.73611 104 PRO A N 1
ATOM 649 C CA . PRO A 1 88 ? 26.83976 27.61813 20.53039 1.000 18.36932 104 PRO A CA 1
ATOM 650 C C . PRO A 1 88 ? 27.76331 27.38155 21.71556 1.000 16.41365 104 PRO A C 1
ATOM 651 O O . PRO A 1 88 ? 28.25113 28.31346 22.36325 1.000 15.53149 104 PRO A O 1
ATOM 655 N N . VAL A 1 89 ? 28.02658 26.10802 21.97002 1.000 16.31697 105 VAL A N 1
ATOM 656 C CA . VAL A 1 89 ? 28.97771 25.73063 23.01127 1.000 15.27795 105 VAL A CA 1
ATOM 657 C C . VAL A 1 89 ? 30.36371 26.18754 22.58699 1.000 16.75858 105 VAL A C 1
ATOM 658 O O . VAL A 1 89 ? 30.84138 25.85784 21.49737 1.000 18.51604 105 VAL A O 1
ATOM 662 N N . ARG A 1 90 ? 31.01682 26.96847 23.42563 1.000 17.68853 106 ARG A N 1
ATOM 663 C CA . ARG A 1 90 ? 32.38746 27.31114 23.08534 1.000 20.07509 106 ARG A CA 1
ATOM 664 C C . ARG A 1 90 ? 33.41886 26.68133 23.99875 1.000 18.93066 106 ARG A C 1
ATOM 665 O O . ARG A 1 90 ? 34.59007 26.60972 23.61037 1.000 23.21874 106 ARG A O 1
ATOM 673 N N . ALA A 1 91 ? 33.01566 26.19213 25.16627 1.000 16.90747 107 ALA A N 1
ATOM 674 C CA . ALA A 1 91 ? 33.95296 25.53129 26.06121 1.000 14.27904 107 ALA A CA 1
ATOM 675 C C . ALA A 1 91 ? 33.19026 24.49015 26.84997 1.000 13.34860 107 ALA A C 1
ATOM 676 O O . ALA A 1 91 ? 31.98007 24.60007 27.03477 1.000 14.75769 107 ALA A O 1
ATOM 678 N N . ALA A 1 92 ? 33.91441 23.48047 27.32229 1.000 13.28825 108 ALA A N 1
ATOM 679 C CA . ALA A 1 92 ? 33.32121 22.39761 28.09501 1.000 12.98564 108 ALA A CA 1
ATOM 680 C C . ALA A 1 92 ? 34.29156 21.99557 29.18934 1.000 12.05626 108 ALA A C 1
ATOM 681 O O . ALA A 1 92 ? 35.50850 22.06479 29.01329 1.000 14.29632 108 ALA A O 1
ATOM 683 N N . VAL A 1 93 ? 33.74622 21.54302 30.30497 1.000 11.70043 109 VAL A N 1
ATOM 684 C CA . VAL A 1 93 ? 34.55163 21.02026 31.40046 1.000 10.19983 109 VAL A CA 1
ATOM 685 C C . VAL A 1 93 ? 33.93256 19.69410 31.80458 1.000 11.37171 109 VAL A C 1
ATOM 686 O O . VAL A 1 93 ? 32.70206 19.55672 31.83114 1.000 12.83843 109 VAL A O 1
ATOM 690 N N . VAL A 1 94 ? 34.77444 18.69331 32.05058 1.000 12.15999 110 VAL A N 1
ATOM 691 C CA . VAL A 1 94 ? 34.29770 17.40573 32.55083 1.000 13.42481 110 VAL A CA 1
ATOM 692 C C . VAL A 1 94 ? 34.71756 17.25160 34.00442 1.000 12.78850 110 VAL A C 1
ATOM 693 O O . VAL A 1 94 ? 35.80579 17.68978 34.40677 1.000 15.44821 110 VAL A O 1
ATOM 697 N N . THR A 1 95 ? 33.83090 16.67124 34.80080 1.000 12.02763 111 THR A N 1
ATOM 698 C CA . THR A 1 95 ? 34.09345 16.60934 36.23038 1.000 12.48318 111 THR A CA 1
ATOM 699 C C . THR A 1 95 ? 34.76580 15.31355 36.65411 1.000 11.23897 111 THR A C 1
ATOM 700 O O . THR A 1 95 ? 35.21729 15.22082 37.79687 1.000 15.26216 111 THR A O 1
ATOM 704 N N . HIS A 1 96 ? 34.87278 14.33509 35.76375 1.000 14.01318 112 HIS A N 1
ATOM 705 C CA . HIS A 1 96 ? 35.53631 13.08109 36.08540 1.000 19.10574 112 HIS A CA 1
ATOM 706 C C . HIS A 1 96 ? 35.87968 12.41016 34.77073 1.000 21.46756 112 HIS A C 1
ATOM 707 O O . HIS A 1 96 ? 35.27187 12.70504 33.73734 1.000 24.26772 112 HIS A O 1
ATOM 714 N N . ALA A 1 97 ? 36.84981 11.50315 34.80978 1.000 21.96262 113 ALA A N 1
ATOM 715 C CA . ALA A 1 97 ? 37.23429 10.81453 33.56840 1.000 25.94044 113 ALA A CA 1
ATOM 716 C C . ALA A 1 97 ? 36.18098 9.79447 33.17511 1.000 32.14879 113 ALA A C 1
ATOM 717 O O . ALA A 1 97 ? 35.69637 9.03752 34.01251 1.000 32.45074 113 ALA A O 1
ATOM 719 N N . GLY A 1 104 ? 31.78782 10.51640 24.13573 1.000 31.54178 120 GLY A N 1
ATOM 720 C CA . GLY A 1 104 ? 31.32783 11.89640 24.29849 1.000 26.10459 120 GLY A CA 1
ATOM 721 C C . GLY A 1 104 ? 32.41042 12.94129 24.05024 1.000 24.14552 120 GLY A C 1
ATOM 722 O O . GLY A 1 104 ? 32.15035 13.98116 23.43135 1.000 21.32672 120 GLY A O 1
ATOM 731 N N . ALA A 1 106 ? 34.99200 12.72552 21.99848 1.000 25.96950 122 ALA A N 1
ATOM 732 C CA . ALA A 1 106 ? 35.22321 12.82005 20.55834 1.000 25.59874 122 ALA A CA 1
ATOM 733 C C . ALA A 1 106 ? 34.20670 13.73551 19.89398 1.000 22.82060 122 ALA A C 1
ATOM 734 O O . ALA A 1 106 ? 34.54211 14.47704 18.95407 1.000 24.66117 122 ALA A O 1
ATOM 736 N N . ALA A 1 107 ? 32.95390 13.68637 20.35301 1.000 22.28312 123 ALA A N 1
ATOM 737 C CA . ALA A 1 107 ? 31.93267 14.56966 19.79895 1.000 18.57169 123 ALA A CA 1
ATOM 738 C C . ALA A 1 107 ? 32.28208 16.02672 20.06234 1.000 17.54915 123 ALA A C 1
ATOM 739 O O . ALA A 1 107 ? 32.12150 16.87641 19.18713 1.000 19.24597 123 ALA A O 1
ATOM 741 N N . LEU A 1 108 ? 32.77744 16.33924 21.26338 1.000 17.24964 124 LEU A N 1
ATOM 742 C CA . LEU A 1 108 ? 33.13087 17.72641 21.52730 1.000 15.34001 124 LEU A CA 1
ATOM 743 C C . LEU A 1 108 ? 34.28163 18.17816 20.63915 1.000 19.75768 124 LEU A C 1
ATOM 744 O O . LEU A 1 108 ? 34.27646 19.29973 20.11993 1.000 20.28323 124 LEU A O 1
ATOM 749 N N . HIS A 1 109 ? 35.27515 17.32219 20.44950 1.000 19.09470 125 HIS A N 1
ATOM 750 C CA . HIS A 1 109 ? 36.39715 17.73354 19.61933 1.000 20.90618 125 HIS A CA 1
ATOM 751 C C . HIS A 1 109 ? 36.01138 17.82695 18.15390 1.000 22.94478 125 HIS A C 1
ATOM 752 O O . HIS A 1 109 ? 36.49374 18.71787 17.44757 1.000 25.19789 125 HIS A O 1
ATOM 759 N N . GLY A 1 110 ? 35.11954 16.94945 17.69575 1.000 23.10430 126 GLY A N 1
ATOM 760 C CA . GLY A 1 110 ? 34.61301 17.09044 16.34375 1.000 23.43272 126 GLY A CA 1
ATOM 761 C C . GLY A 1 110 ? 33.91347 18.41463 16.12290 1.000 24.33439 126 GLY A C 1
ATOM 762 O O . GLY A 1 110 ? 33.89062 18.93095 15.00170 1.000 26.66993 126 GLY A O 1
ATOM 763 N N . ALA A 1 111 ? 33.32956 18.97975 17.18049 1.000 23.44718 127 ALA A N 1
ATOM 764 C CA . ALA A 1 111 ? 32.677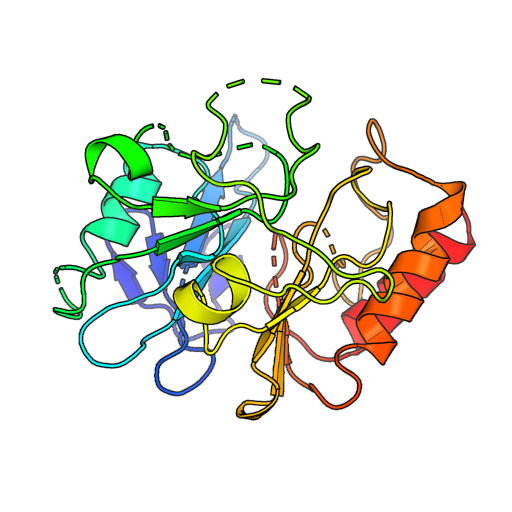16 20.27936 17.13280 1.000 24.52389 127 ALA A CA 1
ATOM 765 C C . ALA A 1 111 ? 33.61919 21.43129 17.47202 1.000 25.02835 127 ALA A C 1
ATOM 766 O O . ALA A 1 111 ? 33.14945 22.55855 17.66251 1.000 26.32060 127 ALA A O 1
ATOM 768 N N . ASN A 1 112 ? 34.92594 21.16595 17.56916 1.000 24.36967 128 ASN A N 1
ATOM 769 C CA . ASN A 1 112 ? 35.93638 22.19602 17.84106 1.000 24.91815 128 ASN A CA 1
ATOM 770 C C . ASN A 1 112 ? 35.67986 22.90772 19.16013 1.000 23.64472 128 ASN A C 1
ATOM 771 O O . ASN A 1 112 ? 35.91544 24.10784 19.28620 1.000 24.49697 128 ASN A O 1
ATOM 776 N N . ILE A 1 113 ? 35.17813 22.17892 20.14435 1.000 17.89548 129 ILE A N 1
ATOM 777 C CA . ILE A 1 113 ? 34.92202 22.74668 21.45946 1.000 15.88820 129 ILE A CA 1
ATOM 778 C C . ILE A 1 113 ? 36.14835 22.56389 22.34280 1.000 15.74341 129 ILE A C 1
ATOM 779 O O . ILE A 1 113 ? 36.69145 21.46264 22.44119 1.000 19.79806 129 ILE A O 1
ATOM 784 N N . ALA A 1 114 ? 36.57828 23.65738 22.98977 1.000 16.22374 130 ALA A N 1
ATOM 785 C CA . ALA A 1 114 ? 37.70096 23.62420 23.91895 1.000 16.02562 130 ALA A CA 1
ATOM 786 C C . ALA A 1 114 ? 37.28793 22.89709 25.19229 1.000 14.58301 130 ALA A C 1
ATOM 787 O O . ALA A 1 114 ? 36.40415 23.36065 25.91199 1.000 17.81063 130 ALA A O 1
ATOM 789 N N . THR A 1 115 ? 37.96570 21.80687 25.49743 1.000 14.63886 131 THR A N 1
ATOM 790 C CA . THR A 1 115 ? 37.59606 20.91822 26.58623 1.000 13.64401 131 THR A CA 1
ATOM 791 C C . THR A 1 115 ? 38.61047 21.02406 27.71594 1.000 11.70648 131 THR A C 1
ATOM 792 O O . THR A 1 115 ? 39.81231 21.12557 27.46211 1.000 15.00566 131 THR A O 1
ATOM 796 N N . TRP A 1 116 ? 38.11286 20.99124 28.95281 1.000 11.32450 132 TRP A N 1
ATOM 797 C CA . TRP A 1 116 ? 38.90087 21.22777 30.15460 1.000 10.18356 132 TRP A CA 1
ATOM 798 C C . TRP A 1 116 ? 38.70640 20.09016 31.14032 1.000 11.76079 132 TRP A C 1
ATOM 799 O O . TRP A 1 116 ? 37.58795 19.59496 31.30058 1.000 12.08289 132 TRP A O 1
ATOM 810 N N . ALA A 1 117 ? 39.78640 19.69879 31.82318 1.000 10.01330 133 ALA A N 1
ATOM 811 C CA . ALA A 1 117 ? 39.70381 18.67066 32.84962 1.000 10.17591 133 ALA A CA 1
ATOM 812 C C . ALA A 1 117 ? 40.79676 18.89367 33.88019 1.000 9.81623 133 ALA A C 1
ATOM 813 O O . ALA A 1 117 ? 41.78336 19.59235 33.62147 1.000 10.79486 133 ALA A O 1
ATOM 815 N N . HIS A 1 118 ? 40.60689 18.27588 35.05715 1.000 10.89855 134 HIS A N 1
ATOM 816 C CA . HIS A 1 118 ? 41.68710 18.17907 36.02826 1.000 9.82272 134 HIS A CA 1
ATOM 817 C C . HIS A 1 118 ? 42.93817 17.61820 35.34499 1.000 10.50503 134 HIS A C 1
ATOM 818 O O . HIS A 1 118 ? 42.83101 16.67937 34.54565 1.000 11.83194 134 HIS A O 1
ATOM 825 N N . PRO A 1 119 ? 44.14105 18.13873 35.64760 1.000 12.87458 135 PRO A N 1
ATOM 826 C CA . PRO A 1 119 ? 45.33910 17.69896 34.90433 1.000 16.22892 135 PRO A CA 1
ATOM 827 C C . PRO A 1 119 ? 45.65844 16.23038 35.04914 1.000 18.06672 135 PRO A C 1
ATOM 828 O O . PRO A 1 119 ? 46.33129 15.66807 34.16982 1.000 22.76670 135 PRO A O 1
ATOM 832 N N . LEU A 1 120 ? 45.25499 15.59045 36.14656 1.000 17.42663 136 LEU A N 1
ATOM 833 C CA . LEU A 1 120 ? 45.65543 14.20706 36.33803 1.000 21.30462 136 LEU A CA 1
ATOM 834 C C . LEU A 1 120 ? 44.54261 13.24250 35.97593 1.000 22.69493 136 LEU A C 1
ATOM 835 O O . LEU A 1 120 ? 44.74035 12.02580 36.05198 1.000 26.04789 136 LEU A O 1
ATOM 840 N N A SER A 1 121 ? 43.38965 13.74283 35.54795 0.562 22.43721 137 SER A N 1
ATOM 841 N N B SER A 1 121 ? 43.39324 13.75447 35.54497 0.438 22.59312 137 SER A N 1
ATOM 842 C CA A SER A 1 121 ? 42.31871 12.84855 35.14597 0.562 28.18382 137 SER A CA 1
ATOM 843 C CA B SER A 1 121 ? 42.32138 12.88870 35.08445 0.438 27.31810 137 SER A CA 1
ATOM 844 C C A SER A 1 121 ? 42.73512 12.09027 33.89279 0.562 30.10002 137 SER A C 1
ATOM 845 C C B SER A 1 121 ? 42.79885 12.07297 33.89091 0.438 30.30936 137 SER A C 1
ATOM 846 O O A SER A 1 121 ? 43.35297 12.65523 32.98771 0.562 29.94385 137 SER A O 1
ATOM 847 O O B SER A 1 121 ? 43.52189 12.57643 33.02682 0.438 32.15997 137 SER A O 1
ATOM 852 N N . ASN A 1 122 ? 42.41434 10.79720 33.86364 0.717 31.10427 138 ASN A N 1
ATOM 853 C CA . ASN A 1 122 ? 42.74043 9.90059 32.74761 0.717 35.81246 138 ASN A CA 1
ATOM 854 C C . ASN A 1 122 ? 44.24384 9.80699 32.47830 0.717 35.34639 138 ASN A C 1
ATOM 855 O O . ASN A 1 122 ? 44.67385 9.62030 31.33138 0.717 37.07062 138 ASN A O 1
ATOM 860 N N . GLU A 1 123 ? 45.04310 9.90543 33.53195 1.000 35.94848 139 GLU A N 1
ATOM 861 C CA . GLU A 1 123 ? 46.47961 9.65101 33.45672 1.000 35.89791 139 GLU A CA 1
ATOM 862 C C . GLU A 1 123 ? 46.80092 8.35742 32.70443 1.000 40.70592 139 GLU A C 1
ATOM 863 O O . GLU A 1 123 ? 47.70789 8.32033 31.85781 1.000 42.38972 139 GLU A O 1
ATOM 869 N N . VAL A 1 131 ? 39.74693 9.50427 25.38972 1.000 47.20619 147 VAL A N 1
ATOM 870 C CA . VAL A 1 131 ? 40.30187 10.73247 24.82771 1.000 43.18828 147 VAL A CA 1
ATOM 871 C C . VAL A 1 131 ? 40.36826 11.84262 25.86594 1.000 40.38585 147 VAL A C 1
ATOM 872 O O . VAL A 1 131 ? 39.33806 12.27659 26.39558 1.000 39.29129 147 VAL A O 1
ATOM 876 N N . PRO A 1 132 ? 41.57528 12.32365 26.14359 1.000 38.39859 148 PRO A N 1
ATOM 877 C CA . PRO A 1 132 ? 41.72665 13.36870 27.16047 1.000 32.77840 148 PRO A CA 1
ATOM 878 C C . PRO A 1 132 ? 41.16494 14.69681 26.68299 1.000 28.17480 148 PRO A C 1
ATOM 879 O O . PRO A 1 132 ? 41.08935 14.97704 25.48246 1.000 26.88127 148 PRO A O 1
ATOM 883 N N . ALA A 1 133 ? 40.75262 15.51195 27.64299 1.000 24.92940 149 ALA A N 1
ATOM 884 C CA . ALA A 1 133 ? 40.45116 16.89482 27.32894 1.000 22.54457 149 ALA A CA 1
ATOM 885 C C . ALA A 1 133 ? 41.71802 17.58276 26.84030 1.000 21.89652 149 ALA A C 1
ATOM 886 O O . ALA A 1 133 ? 42.84046 17.21793 27.20851 1.000 28.85974 149 ALA A O 1
ATOM 888 N N . ARG A 1 134 ? 41.53128 18.59125 25.99974 1.000 22.92631 150 ARG A N 1
ATOM 889 C CA . ARG A 1 134 ? 42.68110 19.27642 25.42947 1.000 22.61460 150 ARG A CA 1
ATOM 890 C C . ARG A 1 134 ? 43.40525 20.11825 26.47295 1.000 21.24297 150 ARG A C 1
ATOM 891 O O . ARG A 1 134 ? 44.64112 20.22248 26.44015 1.000 27.83022 150 ARG A O 1
ATOM 899 N N . ASN A 1 135 ? 42.67865 20.67071 27.43349 1.000 14.98575 151 ASN A N 1
ATOM 900 C CA . ASN A 1 135 ? 43.22988 21.68757 28.31049 1.000 13.50156 151 ASN A CA 1
ATOM 901 C C . ASN A 1 135 ? 43.19560 21.21499 29.75392 1.000 12.67413 151 ASN A C 1
ATOM 902 O O . ASN A 1 135 ? 42.16875 20.72353 30.22836 1.000 15.59723 151 ASN A O 1
ATOM 907 N N . ALA A 1 136 ? 44.30100 21.39785 30.45520 1.000 11.93812 152 ALA A N 1
ATOM 908 C CA . ALA A 1 136 ? 44.41307 21.03766 31.86075 1.000 10.13498 152 ALA A CA 1
ATOM 909 C C . ALA A 1 136 ? 44.14652 22.25573 32.73901 1.000 10.86652 152 ALA A C 1
ATOM 910 O O . ALA A 1 136 ? 44.81979 23.28613 32.60201 1.000 13.72545 152 ALA A O 1
ATOM 912 N N . ILE A 1 137 ? 43.19698 22.11447 33.67207 1.000 10.52528 153 ILE A N 1
ATOM 913 C CA . ILE A 1 137 ? 42.88218 23.20292 34.59670 1.000 9.93118 153 ILE A CA 1
ATOM 914 C C . ILE A 1 137 ? 44.06334 23.45953 35.52345 1.000 11.10359 153 ILE A C 1
ATOM 915 O O . ILE A 1 137 ? 44.67761 22.52377 36.05720 1.000 12.53874 153 ILE A O 1
ATOM 920 N N . THR A 1 138 ? 44.36441 24.73307 35.74925 1.000 11.45092 154 THR A N 1
ATOM 921 C CA . THR A 1 138 ? 45.28561 25.11908 36.81517 1.000 10.46693 154 THR A CA 1
ATOM 922 C C . THR A 1 138 ? 44.48342 25.34834 38.09009 1.000 11.06787 154 THR A C 1
ATOM 923 O O . THR A 1 138 ? 43.64995 26.26253 38.14656 1.000 14.22186 154 THR A O 1
ATOM 927 N N . PHE A 1 139 ? 44.75837 24.53650 39.12190 1.000 11.12200 155 PHE A N 1
ATOM 928 C CA . PHE A 1 139 ? 44.10153 24.66687 40.41521 1.000 11.14294 155 PHE A CA 1
ATOM 929 C C . PHE A 1 139 ? 45.08568 25.24490 41.41953 1.000 11.62997 155 PHE A C 1
ATOM 930 O O . PHE A 1 139 ? 46.25256 24.83739 41.46233 1.000 14.63936 155 PHE A O 1
ATOM 938 N N . ASP A 1 140 ? 44.61781 26.19964 42.21872 1.000 12.46657 156 ASP A N 1
ATOM 939 C CA . ASP A 1 140 ? 45.47963 26.67153 43.29122 1.000 13.36275 156 ASP A CA 1
ATOM 940 C C . ASP A 1 140 ? 45.41927 25.70407 44.47237 1.000 12.48239 156 ASP A C 1
ATOM 941 O O . ASP A 1 140 ? 44.67613 24.71902 44.47428 1.000 15.82502 156 ASP A O 1
ATOM 946 N N . ALA A 1 141 ? 46.25310 25.97715 45.47444 1.000 14.42290 157 ALA A N 1
ATOM 947 C CA . ALA A 1 141 ? 46.43477 25.04176 46.57065 1.000 16.47347 157 ALA A CA 1
ATOM 948 C C . ALA A 1 141 ? 45.20854 24.94840 47.46131 1.000 17.43539 157 ALA A C 1
ATOM 949 O O . ALA A 1 141 ? 45.10235 23.99999 48.24677 1.000 20.97872 157 ALA A O 1
ATOM 951 N N . ASN A 1 142 ? 44.26810 25.88181 47.33275 1.000 15.90883 158 ASN A N 1
ATOM 952 C CA . ASN A 1 142 ? 43.00843 25.82210 48.06194 1.000 17.28780 158 ASN A CA 1
ATOM 953 C C . ASN A 1 142 ? 41.91546 25.11726 47.28008 1.000 16.96588 158 ASN A C 1
ATOM 954 O O . ASN A 1 142 ? 40.80228 24.95238 47.79674 1.000 18.75665 158 ASN A O 1
ATOM 959 N N . GLY A 1 143 ? 42.21555 24.66854 46.06828 1.000 15.33364 159 GLY A N 1
ATOM 960 C CA . GLY A 1 143 ? 41.28039 23.93112 45.25655 1.000 13.60201 159 GLY A CA 1
ATOM 961 C C . GLY A 1 143 ? 40.55697 24.74781 44.20820 1.000 11.19262 159 GLY A C 1
ATOM 962 O O . GLY A 1 143 ? 39.76816 24.17507 43.45123 1.000 12.37074 159 GLY A O 1
ATOM 963 N N . TRP A 1 144 ? 40.81565 26.05787 44.12085 1.000 13.01587 160 TRP A N 1
ATOM 964 C CA . TRP A 1 144 ? 40.08824 26.91150 43.18614 1.000 12.11653 160 TRP A CA 1
ATOM 965 C C . TRP A 1 144 ? 40.82723 27.03673 41.86420 1.000 12.60750 160 TRP A C 1
ATOM 966 O O . TRP A 1 144 ? 42.04537 27.19150 41.83276 1.000 13.81819 160 TRP A O 1
ATOM 977 N N . ALA A 1 145 ? 40.07700 26.98738 40.77008 1.000 13.34355 161 ALA A N 1
ATOM 978 C CA . ALA A 1 145 ? 40.69229 27.18252 39.46925 1.000 11.45377 161 ALA A CA 1
ATOM 979 C C . ALA A 1 145 ? 41.18877 28.61388 39.31861 1.000 10.43427 161 ALA A C 1
ATOM 980 O O . ALA A 1 145 ? 40.65146 29.56693 39.90148 1.000 15.41009 161 ALA A O 1
ATOM 982 N N . THR A 1 146 ? 42.23222 28.76182 38.51341 1.000 11.42281 162 THR A N 1
ATOM 983 C CA . THR A 1 146 ? 42.77624 30.07556 38.19807 1.000 13.35106 162 THR A CA 1
ATOM 984 C C . THR A 1 146 ? 43.11547 30.08667 36.71929 1.000 12.72442 162 THR A C 1
ATOM 985 O O . THR A 1 146 ? 42.83452 29.12823 35.99429 1.000 13.82597 162 THR A O 1
ATOM 989 N N . GLY A 1 147 ? 43.68742 31.18721 36.26143 1.000 13.68328 163 GLY A N 1
ATOM 990 C CA . GLY A 1 147 ? 44.18085 31.19540 34.90680 1.000 12.42691 163 GLY A CA 1
ATOM 991 C C . GLY A 1 147 ? 43.10602 31.01932 33.85178 1.000 10.88602 163 GLY A C 1
ATOM 992 O O . GLY A 1 147 ? 41.94665 31.44865 34.00384 1.000 12.62675 163 GLY A O 1
ATOM 993 N N . GLU A 1 148 ? 43.51515 30.37440 32.74308 1.000 11.30203 164 GLU A N 1
ATOM 994 C CA . GLU A 1 148 ? 42.65588 30.26540 31.57092 1.000 12.48893 164 GLU A CA 1
ATOM 995 C C . GLU A 1 148 ? 41.37020 29.49118 31.85962 1.000 11.33528 164 GLU A C 1
ATOM 996 O O . GLU A 1 148 ? 40.31192 29.82331 31.31170 1.000 14.02017 1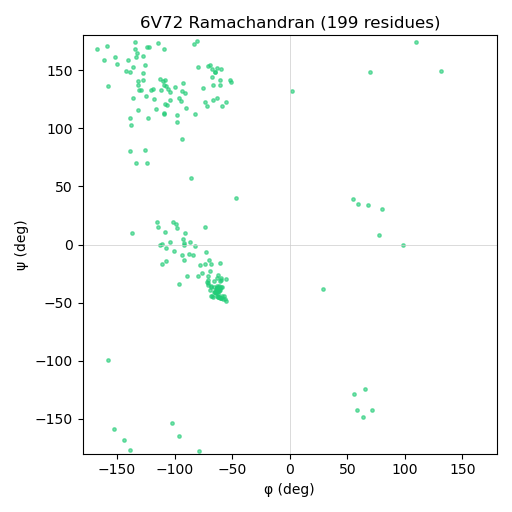64 GLU A O 1
ATOM 1002 N N . ALA A 1 149 ? 41.43772 28.44838 32.69876 1.000 10.81481 165 ALA A N 1
ATOM 1003 C CA . ALA A 1 149 ? 40.22163 27.70676 33.02173 1.000 10.86830 165 ALA A CA 1
ATOM 1004 C C . ALA A 1 149 ? 39.19970 28.61529 33.70558 1.000 12.30631 165 ALA A C 1
ATOM 1005 O O . ALA A 1 149 ? 38.01001 28.60410 33.37602 1.000 12.70934 165 ALA A O 1
ATOM 1007 N N . ALA A 1 150 ? 39.65129 29.41601 34.66809 1.000 10.85072 166 ALA A N 1
ATOM 1008 C CA . ALA A 1 150 ? 38.73212 30.29295 35.37855 1.000 11.91106 166 ALA A CA 1
ATOM 1009 C C . ALA A 1 150 ? 38.13464 31.34010 34.45552 1.000 12.53167 166 ALA A C 1
ATOM 1010 O O . ALA A 1 150 ? 36.93634 31.62748 34.54026 1.000 14.51853 166 ALA A O 1
ATOM 1012 N N . GLN A 1 151 ? 38.95153 31.90893 33.55577 1.000 11.70671 167 GLN A N 1
ATOM 1013 C CA . GLN A 1 151 ? 38.43149 32.88901 32.60217 1.000 12.78903 167 GLN A CA 1
ATOM 1014 C C . GLN A 1 151 ? 37.47877 32.24184 31.61199 1.000 14.20041 167 GLN A C 1
ATOM 1015 O O . GLN A 1 151 ? 36.41624 32.80131 31.30233 1.000 18.39056 167 GLN A O 1
ATOM 1021 N N . SER A 1 152 ? 37.85404 31.07766 31.09049 1.000 15.12293 168 SER A N 1
ATOM 1022 C CA . SER A 1 152 ? 37.13245 30.48151 29.97293 1.000 15.03859 168 SER A CA 1
ATOM 1023 C C . SER A 1 152 ? 35.82391 29.84323 30.38515 1.000 14.92548 168 SER A C 1
ATOM 1024 O O . SER A 1 152 ? 34.92361 29.70844 29.55019 1.000 16.87997 168 SER A O 1
ATOM 1027 N N . LEU A 1 153 ? 35.69293 29.43771 31.64450 1.000 14.54964 169 LEU A N 1
ATOM 1028 C CA . LEU A 1 153 ? 34.50589 28.72719 32.08662 1.000 14.32037 169 LEU A CA 1
ATOM 1029 C C . LEU A 1 153 ? 33.62165 29.58379 32.97082 1.000 14.79616 169 LEU A C 1
ATOM 1030 O O . LEU A 1 153 ? 32.55018 29.12671 33.37331 1.000 15.49522 169 LEU A O 1
ATOM 1035 N N . ALA A 1 154 ? 34.04153 30.80308 33.28266 1.000 13.50010 170 ALA A N 1
ATOM 1036 C CA . ALA A 1 154 ? 33.17156 31.73660 33.98874 1.000 14.30149 170 ALA A CA 1
ATOM 1037 C C . ALA A 1 154 ? 31.82683 31.83772 33.26790 1.000 15.41249 170 ALA A C 1
ATOM 1038 O O . ALA A 1 154 ? 31.78847 31.84662 32.02975 1.000 18.36375 170 ALA A O 1
ATOM 1040 N N . PRO A 1 155 ? 30.70259 31.94469 33.99894 1.000 14.55077 171 PRO A N 1
ATOM 1041 C CA . PRO A 1 155 ? 30.57668 32.17947 35.44313 1.000 15.32843 171 PRO A CA 1
ATOM 1042 C C . PRO A 1 155 ? 30.71756 30.95885 36.33022 1.000 15.11371 171 PRO A C 1
ATOM 1043 O O . PRO A 1 155 ? 30.64560 31.11804 37.53607 1.000 15.91413 171 PRO A O 1
ATOM 1047 N N . LEU A 1 156 ? 30.91750 29.77576 35.75950 1.000 14.18848 172 LEU A N 1
ATOM 1048 C CA . LEU A 1 156 ? 31.17691 28.61804 36.60309 1.000 13.65791 172 LEU A CA 1
ATOM 1049 C C . LEU A 1 156 ? 32.43322 28.84884 37.42425 1.000 14.16317 172 LEU A C 1
ATOM 1050 O O . LEU A 1 156 ? 33.44580 29.34952 36.91749 1.000 17.61950 172 LEU A O 1
ATOM 1055 N N . ARG A 1 157 ? 32.37248 28.47900 38.69419 1.000 12.72234 173 ARG A N 1
ATOM 1056 C CA . ARG A 1 157 ? 33.55260 28.46591 39.54480 1.000 12.83256 173 ARG A CA 1
ATOM 1057 C C . ARG A 1 157 ? 33.94905 27.01505 39.75037 1.000 12.74081 173 ARG A C 1
ATOM 1058 O O . ARG A 1 157 ? 33.15087 26.21132 40.24499 1.000 14.42403 173 ARG A O 1
ATOM 1066 N N . LEU A 1 158 ? 35.15795 26.67368 39.33202 1.000 13.05759 174 LEU A N 1
ATOM 1067 C CA . LEU A 1 158 ? 35.63991 25.29360 39.37798 1.000 12.88542 174 LEU A CA 1
ATOM 1068 C C . LEU A 1 158 ? 36.40974 25.03294 40.66722 1.000 11.77924 174 LEU A C 1
ATOM 1069 O O . LEU A 1 158 ? 37.30482 25.80652 41.01919 1.000 11.75855 174 LEU A O 1
ATOM 1074 N N . TYR A 1 159 ? 36.09188 23.92523 41.33884 1.000 11.31740 175 TYR A N 1
ATOM 1075 C CA . TYR A 1 159 ? 36.65608 23.61745 42.64717 1.000 9.67584 175 TYR A CA 1
ATOM 1076 C C . TYR A 1 159 ? 37.06521 22.15048 42.71034 1.000 11.55865 175 TYR A C 1
ATOM 1077 O O . TYR A 1 159 ? 36.24187 21.25791 42.45983 1.000 12.19209 175 TYR A O 1
ATOM 1086 N N . TYR A 1 160 ? 38.32464 21.90471 43.07086 1.000 10.94655 176 TYR A N 1
ATOM 1087 C CA . TYR A 1 160 ? 38.81016 20.54377 43.28031 1.000 9.88449 176 TYR A CA 1
ATOM 1088 C C . TYR A 1 160 ? 38.75880 20.26600 44.77042 1.000 11.70046 176 TYR A C 1
ATOM 1089 O O . TYR A 1 160 ? 39.52613 20.88498 45.52632 1.000 12.51529 176 TYR A O 1
ATOM 1098 N N . PRO A 1 161 ? 37.87775 19.37215 45.24616 1.000 10.81240 177 PRO A N 1
ATOM 1099 C CA . PRO A 1 161 ? 37.72098 19.16986 46.69272 1.000 12.89751 177 PRO A CA 1
ATOM 1100 C C . PRO A 1 161 ? 38.67397 18.15449 47.28474 1.000 12.14455 177 PRO A C 1
ATOM 1101 O O . PRO A 1 161 ? 38.71556 18.02532 48.51494 1.000 13.45635 177 PRO A O 1
ATOM 1105 N N . GLY A 1 162 ? 39.42169 17.42676 46.46691 1.000 12.75209 178 GLY A N 1
ATOM 1106 C CA . GLY A 1 162 ? 40.17192 16.27405 46.92037 1.000 14.30563 178 GLY A CA 1
ATOM 1107 C C . GLY A 1 162 ? 39.56638 14.99080 46.38570 1.000 11.99885 178 GLY A C 1
ATOM 1108 O O . GLY A 1 162 ? 38.49437 14.97685 45.77713 1.000 13.91332 178 GLY A O 1
ATOM 1109 N N . GLY A 1 163 ? 40.26214 13.88850 46.65950 1.000 14.51430 179 GLY A N 1
ATOM 1110 C CA . GLY A 1 163 ? 39.81275 12.59615 46.16837 1.000 14.98779 179 GLY A CA 1
ATOM 1111 C C . GLY A 1 163 ? 38.51803 12.14488 46.82549 1.000 13.81248 179 GLY A C 1
ATOM 1112 O O . GLY A 1 163 ? 38.28165 12.36461 48.01388 1.000 14.02692 179 GLY A O 1
ATOM 1113 N N . ALA A 1 164 ? 37.67792 11.48108 46.04358 1.000 12.07232 180 ALA A N 1
ATOM 1114 C CA . ALA A 1 164 ? 36.43637 10.96063 46.60243 1.000 12.58574 180 ALA A CA 1
ATOM 1115 C C . ALA A 1 164 ? 35.94846 9.83034 45.70506 1.000 11.78003 180 ALA A C 1
ATOM 1116 O O . ALA A 1 164 ? 36.47128 8.71974 45.78584 1.000 15.60308 180 ALA A O 1
ATOM 1118 N N . HIS A 1 165 ? 34.99156 10.10461 44.81454 1.000 13.17229 181 HIS A N 1
ATOM 1119 C CA . HIS A 1 165 ? 34.52446 9.05811 43.90896 1.000 13.82494 181 HIS A CA 1
ATOM 1120 C C . HIS A 1 165 ? 35.65372 8.59914 42.99098 1.000 16.03003 181 HIS A C 1
ATOM 1121 O O . HIS A 1 165 ? 35.78388 7.39685 42.67982 1.000 16.21643 181 HIS A O 1
ATOM 1128 N N . THR A 1 166 ? 36.48740 9.54278 42.56111 1.000 14.28879 182 THR A N 1
ATOM 1129 C CA . THR A 1 166 ? 37.77197 9.28330 41.93188 1.000 14.95224 182 THR A CA 1
ATOM 1130 C C . THR A 1 166 ? 38.80825 10.20831 42.54906 1.000 13.18200 182 THR A C 1
ATOM 1131 O O . THR A 1 166 ? 38.47566 11.17216 43.22972 1.000 15.59607 182 THR A O 1
ATOM 1135 N N . ARG A 1 167 ? 40.08354 9.93784 42.25472 1.000 15.25893 183 ARG A N 1
ATOM 1136 C CA . ARG A 1 167 ? 41.15591 10.76292 42.80629 1.000 15.31261 183 ARG A CA 1
ATOM 1137 C C . ARG A 1 167 ? 41.03727 12.20543 42.34421 1.000 16.41116 183 ARG A C 1
ATOM 1138 O O . ARG A 1 167 ? 41.35788 13.14195 43.09029 1.000 19.04341 183 ARG A O 1
ATOM 1146 N N . ASP A 1 168 ? 40.60061 12.40693 41.10702 1.000 15.50473 184 ASP A N 1
ATOM 1147 C CA . ASP A 1 168 ? 40.70114 13.72062 40.49353 1.000 17.48196 184 ASP A CA 1
ATOM 1148 C C . ASP A 1 168 ? 39.33240 14.33199 40.19008 1.000 14.86802 184 ASP A C 1
ATOM 1149 O O . ASP A 1 168 ? 39.24504 15.27363 39.39272 1.000 17.67258 184 ASP A O 1
ATOM 1154 N N . ASN A 1 169 ? 38.26168 13.84985 40.82838 1.000 12.62506 185 ASN A N 1
ATOM 1155 C CA . ASN A 1 169 ? 36.94687 14.43960 40.57947 1.000 12.01706 185 ASN A CA 1
ATOM 1156 C C . ASN A 1 169 ? 36.91185 15.91852 40.94956 1.000 12.64018 185 ASN A C 1
ATOM 1157 O O . ASN A 1 169 ? 37.52272 16.34121 41.93444 1.000 12.91700 185 ASN A O 1
ATOM 1162 N N . ILE A 1 170 ? 36.21462 16.72231 40.13343 1.000 10.88809 186 ILE A N 1
ATOM 1163 C CA . ILE A 1 170 ? 36.05407 18.14250 40.42673 1.000 10.04466 186 ILE A CA 1
ATOM 1164 C C . ILE A 1 170 ? 34.57136 18.50708 40.47790 1.000 11.09103 186 ILE A C 1
ATOM 1165 O O . ILE A 1 170 ? 33.69314 17.71774 40.13912 1.0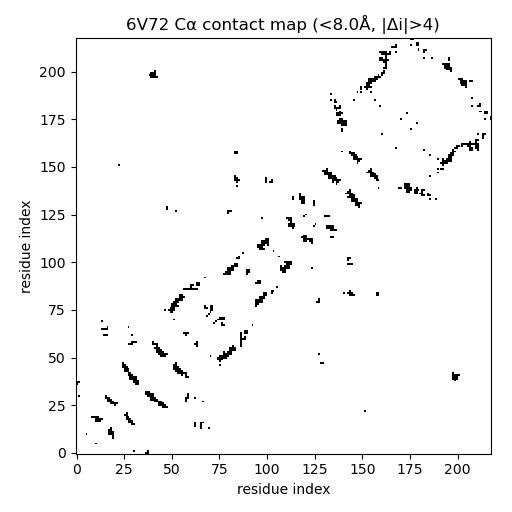00 13.37072 186 ILE A O 1
ATOM 1170 N N . THR A 1 171 ? 34.30542 19.72633 40.94456 1.000 10.28474 187 THR A N 1
ATOM 1171 C CA . THR A 1 171 ? 32.94841 20.23416 41.11953 1.000 11.34572 187 THR A CA 1
ATOM 1172 C C . THR A 1 171 ? 32.87236 21.64097 40.54331 1.000 11.97974 187 THR A C 1
ATOM 1173 O O . THR A 1 171 ? 33.89585 22.29920 40.32193 1.000 13.12040 187 THR A O 1
ATOM 1177 N N . VAL A 1 172 ? 31.64773 22.10997 40.27262 1.000 13.73664 188 VAL A N 1
ATOM 1178 C CA . VAL A 1 172 ? 31.46510 23.46899 39.77176 1.000 13.15864 188 VAL A CA 1
ATOM 1179 C C . VAL A 1 172 ? 30.29916 24.12215 40.49669 1.000 13.67120 188 VAL A C 1
ATOM 1180 O O . VAL A 1 172 ? 29.37319 23.45603 40.96477 1.000 14.76668 188 VAL A O 1
ATOM 1184 N N . GLY A 1 173 ? 30.34385 25.44387 40.59453 1.000 13.00975 189 GLY A N 1
ATOM 1185 C CA . GLY A 1 173 ? 29.28188 26.16611 41.25321 1.000 14.07797 189 GLY A CA 1
ATOM 1186 C C . GLY A 1 173 ? 28.95878 27.44528 40.50930 1.000 13.01070 189 GLY A C 1
ATOM 1187 O O . GLY A 1 173 ? 29.77498 27.98243 39.75200 1.000 14.56183 189 GLY A O 1
ATOM 1188 N N . LEU A 1 174 ? 27.73964 27.93204 40.76814 1.000 14.28804 190 LEU A N 1
ATOM 1189 C CA . LEU A 1 174 ? 27.25663 29.23530 40.32113 1.000 13.56409 190 LEU A CA 1
ATOM 1190 C C . LEU A 1 174 ? 26.78262 29.95671 41.57297 1.000 16.80979 190 LEU A C 1
ATOM 1191 O O . LEU A 1 174 ? 25.58016 29.95898 41.88904 1.000 16.94565 190 LEU A O 1
ATOM 1196 N N . PRO A 1 175 ? 27.70500 30.55174 42.32899 1.000 17.96849 191 PRO A N 1
ATOM 1197 C CA . PRO A 1 175 ? 27.33480 31.09110 43.64460 1.000 19.32648 191 PRO A CA 1
ATOM 1198 C C . PRO A 1 175 ? 26.31150 32.20600 43.57516 1.000 19.68782 191 PRO A C 1
ATOM 1199 O O . PRO A 1 175 ? 25.53116 32.37103 44.52011 1.000 23.89731 191 PRO A O 1
ATOM 1203 N N . GLU A 1 176 ? 26.27516 32.97444 42.48461 1.000 20.08881 192 GLU A N 1
ATOM 1204 C CA . GLU A 1 176 ? 25.30727 34.06360 42.40056 1.000 22.47172 192 GLU A CA 1
ATOM 1205 C C . GLU A 1 176 ? 23.89582 33.55732 42.17457 1.000 22.58238 192 GLU A C 1
ATOM 1206 O O . GLU A 1 176 ? 22.94327 34.31882 42.36210 1.000 25.79078 192 GLU A O 1
ATOM 1212 N N . LEU A 1 177 ? 23.74499 32.30593 41.75157 1.000 20.23172 193 LEU A N 1
ATOM 1213 C CA . LEU A 1 177 ? 22.44594 31.71271 41.50178 1.000 20.00018 193 LEU A CA 1
ATOM 1214 C C . LEU A 1 177 ? 22.10933 30.63493 42.51758 1.000 21.53868 193 LEU A C 1
ATOM 1215 O O . LEU A 1 177 ? 21.03018 30.03097 42.43352 1.000 25.53609 193 LEU A O 1
ATOM 1220 N N . GLY A 1 178 ? 23.00318 30.38151 43.47257 1.000 20.05192 194 GLY A N 1
ATOM 1221 C CA . GLY A 1 178 ? 22.75682 29.38787 44.50398 1.000 19.62067 194 GLY A CA 1
ATOM 1222 C C . GLY A 1 178 ? 22.72459 27.95175 44.03039 1.000 18.30427 194 GLY A C 1
ATOM 1223 O O . GLY A 1 178 ? 21.97855 27.14304 44.59003 1.000 20.20689 194 GLY A O 1
ATOM 1224 N N . ILE A 1 179 ? 23.53461 27.60767 43.03098 1.000 15.49901 195 ILE A N 1
ATOM 1225 C CA . ILE A 1 179 ? 23.57565 26.26846 42.45634 1.000 15.87385 195 ILE A CA 1
ATOM 1226 C C . ILE A 1 179 ? 24.98556 25.72342 42.61494 1.000 15.13605 195 ILE A C 1
ATOM 1227 O O . ILE A 1 179 ? 25.96268 26.41034 42.29608 1.000 17.82497 195 ILE A O 1
ATOM 1232 N N . ALA A 1 180 ? 25.09606 24.48896 43.07383 1.000 14.05004 196 ALA A N 1
ATOM 1233 C CA . ALA A 1 180 ? 26.38455 23.81452 43.07567 1.000 15.25083 196 ALA A CA 1
ATOM 1234 C C . ALA A 1 180 ? 26.19306 22.43176 42.48481 1.000 14.06141 196 ALA A C 1
ATOM 1235 O O . ALA A 1 180 ? 25.18143 21.76958 42.75182 1.000 16.31239 196 ALA A O 1
ATOM 1237 N N . PHE A 1 181 ? 27.16731 21.99783 41.68866 1.000 12.74054 197 PHE A N 1
ATOM 1238 C CA . PHE A 1 181 ? 27.10920 20.71802 40.99317 1.000 12.88203 197 PHE A CA 1
ATOM 1239 C C . PHE A 1 181 ? 28.22457 19.81686 41.50446 1.000 12.96451 197 PHE A C 1
ATOM 1240 O O . PHE A 1 181 ? 29.41009 20.12534 41.32723 1.000 13.46195 197 PHE A O 1
ATOM 1248 N N . GLY A 1 182 ? 27.84159 18.70246 42.12667 1.000 13.10729 198 GLY A N 1
ATOM 1249 C CA . GLY A 1 182 ? 28.78404 17.82448 42.77777 1.000 13.84929 198 GLY A CA 1
ATOM 1250 C C . GLY A 1 182 ? 29.29843 16.69267 41.92931 1.000 14.25890 198 GLY A C 1
ATOM 1251 O O . GLY A 1 182 ? 30.05024 15.86110 42.43183 1.000 16.75098 198 GLY A O 1
ATOM 1252 N N . GLY A 1 183 ? 28.93536 16.62703 40.65331 1.000 14.35786 199 GLY A N 1
ATOM 1253 C CA . GLY A 1 183 ? 29.43041 15.54076 39.82285 1.000 14.94146 199 GLY A CA 1
ATOM 1254 C C . GLY A 1 183 ? 29.05352 14.17001 40.36842 1.000 16.86235 199 GLY A C 1
ATOM 1255 O O . GLY A 1 183 ? 27.95741 13.95646 40.87589 1.000 16.84630 199 GLY A O 1
ATOM 1256 N N . CYS A 1 184 ? 29.97359 13.21234 40.24883 1.000 16.53774 200 CYS A N 1
ATOM 1257 C CA . CYS A 1 184 ? 29.71308 11.86233 40.72545 1.000 17.89962 200 CYS A CA 1
ATOM 1258 C C . CYS A 1 184 ? 30.02251 11.68308 42.19711 1.000 16.41709 200 CYS A C 1
ATOM 1259 O O . CYS A 1 184 ? 29.78574 10.59627 42.73114 1.000 20.28955 200 CYS A O 1
ATOM 1278 N N . ILE A 1 186 ? 28.67922 13.48816 44.77873 1.000 13.59864 202 ILE A N 1
ATOM 1279 C CA . ILE A 1 186 ? 27.50456 13.75936 45.60332 1.000 13.35959 202 ILE A CA 1
ATOM 1280 C C . ILE A 1 186 ? 26.38124 12.84116 45.16139 1.000 12.37669 202 ILE A C 1
ATOM 1281 O O . ILE A 1 186 ? 26.12510 12.68579 43.94933 1.000 15.55520 202 ILE A O 1
ATOM 1286 N N . LYS A 1 187 ? 25.74114 12.20278 46.13977 1.000 13.37374 203 LYS A N 1
ATOM 1287 C CA . LYS A 1 187 ? 24.62560 11.29121 45.95321 1.000 15.16066 203 LYS A CA 1
ATOM 1288 C C . LYS A 1 187 ? 23.37330 11.87719 46.57998 1.000 16.90727 203 LYS A C 1
ATOM 1289 O O . LYS A 1 187 ? 23.42439 12.85871 47.32577 1.000 15.06007 203 LYS A O 1
ATOM 1295 N N . ALA A 1 188 ? 22.25851 11.19138 46.34748 1.000 17.19153 204 ALA A N 1
ATOM 1296 C CA . ALA A 1 188 ? 20.95849 11.73902 46.71091 1.000 15.94945 204 ALA A CA 1
ATOM 1297 C C . ALA A 1 188 ? 20.79438 11.79020 48.22539 1.000 16.40004 204 ALA A C 1
ATOM 1298 O O . ALA A 1 188 ? 21.41828 11.02548 48.96227 1.000 16.50499 204 ALA A O 1
ATOM 1300 N N . GLY A 1 189 ? 19.93738 12.71272 48.67602 1.000 17.48246 205 GLY A N 1
ATOM 1301 C CA . GLY A 1 189 ? 19.64105 12.87423 50.09333 1.000 17.79176 205 GLY A CA 1
ATOM 1302 C C . GLY A 1 189 ? 19.03151 11.66402 50.75882 1.000 19.67725 205 GLY A C 1
ATOM 1303 O O . GLY A 1 189 ? 19.01466 11.58821 51.99781 1.000 22.21836 205 GLY A O 1
ATOM 1304 N N . ASP A 1 190 ? 18.52218 10.71489 49.97651 1.000 18.15292 206 ASP A N 1
ATOM 1305 C CA . ASP A 1 190 ? 17.96588 9.48793 50.52294 1.000 21.81683 206 ASP A CA 1
ATOM 1306 C C . ASP A 1 190 ? 18.78001 8.27096 50.10889 1.000 18.70582 206 ASP A C 1
ATOM 1307 O O . ASP A 1 190 ? 18.31312 7.13733 50.24746 1.000 22.15707 206 ASP A O 1
ATOM 1312 N N . ALA A 1 191 ? 19.99918 8.49264 49.61519 1.000 18.44690 207 ALA A N 1
ATOM 1313 C CA . ALA A 1 191 ? 20.85908 7.39549 49.21703 1.000 18.19013 207 ALA A CA 1
ATOM 1314 C C . ALA A 1 191 ? 21.24857 6.53636 50.41406 1.000 19.84712 207 ALA A C 1
ATOM 1315 O O . ALA A 1 191 ? 21.39641 7.01623 51.55024 1.000 20.11420 207 ALA A O 1
ATOM 1317 N N . SER A 1 192 ? 21.44564 5.25281 50.14956 1.000 23.01777 208 SER A N 1
ATOM 1318 C CA . SER A 1 192 ? 21.91490 4.33774 51.18065 1.000 23.60472 208 SER A CA 1
ATOM 1319 C C . SER A 1 192 ? 23.31257 3.81960 50.90864 1.000 21.42321 208 SER A C 1
ATOM 1320 O O . SER A 1 192 ? 23.83491 3.05211 51.71698 1.000 22.72552 208 SER A O 1
ATOM 1323 N N . ASN A 1 193 ? 23.94091 4.23056 49.81072 1.000 20.31864 209 ASN A N 1
ATOM 1324 C CA . ASN A 1 193 ? 25.32252 3.85411 49.56097 1.000 20.11602 209 ASN A CA 1
ATOM 1325 C C . ASN A 1 193 ? 25.91113 4.85848 48.58023 1.000 18.72254 209 ASN A C 1
ATOM 1326 O O . ASN A 1 193 ? 25.19622 5.69846 48.02549 1.000 18.39505 209 ASN A O 1
ATOM 1331 N N . LEU A 1 194 ? 27.23183 4.77070 48.38348 1.000 18.30709 210 LEU A N 1
ATOM 1332 C CA . LEU A 1 194 ? 27.96382 5.68411 47.51603 1.000 16.77292 210 LEU A CA 1
ATOM 1333 C C . LEU A 1 194 ? 28.21858 5.08671 46.14394 1.000 18.78199 210 LEU A C 1
ATOM 1334 O O . LEU A 1 194 ? 29.08580 5.57630 45.40986 1.000 21.51978 210 LEU A O 1
ATOM 1339 N N . GLY A 1 195 ? 27.48299 4.03892 45.79325 1.000 20.86803 211 GLY A N 1
ATOM 1340 C CA . GLY A 1 195 ? 27.63358 3.44678 44.49286 1.000 23.58791 211 GLY A CA 1
ATOM 1341 C C . GLY A 1 195 ? 28.94516 2.71674 44.39144 1.000 25.80959 211 GLY A C 1
ATOM 1342 O O . GLY A 1 195 ? 29.42281 2.07610 45.34095 1.000 26.08496 211 GLY A O 1
ATOM 1343 N N . ASN A 1 196 ? 29.53384 2.82465 43.20386 1.000 28.83777 212 ASN A N 1
ATOM 1344 C CA . ASN A 1 196 ? 30.75269 2.12322 42.84892 1.000 27.98718 212 ASN A CA 1
ATOM 1345 C C . ASN A 1 196 ? 31.96360 2.88916 43.37334 1.000 23.15289 212 ASN A C 1
ATOM 1346 O O . ASN A 1 196 ? 32.27803 3.99233 42.88515 1.000 26.64285 212 ASN A O 1
ATOM 1351 N N . LEU A 1 197 ? 32.64626 2.29182 44.35952 1.000 19.20065 213 LEU A N 1
ATOM 1352 C CA . LEU A 1 197 ? 33.86654 2.82983 44.94428 1.000 18.59281 213 LEU A CA 1
ATOM 1353 C C . LEU A 1 197 ? 35.11896 2.14268 44.41997 1.000 19.70427 213 LEU A C 1
ATOM 1354 O O . LEU A 1 197 ? 36.17405 2.22480 45.05649 1.000 20.27403 213 LEU A O 1
ATOM 1359 N N . ALA A 1 198 ? 35.02885 1.47687 43.26862 1.000 19.89789 214 ALA A N 1
ATOM 1360 C CA . ALA A 1 198 ? 36.18524 0.74165 42.76491 1.000 20.92789 214 ALA A CA 1
ATOM 1361 C C . ALA A 1 198 ? 37.38224 1.65029 42.51410 1.000 20.68522 214 ALA A C 1
ATOM 1362 O O . ALA A 1 198 ? 38.52344 1.20867 42.67273 1.000 25.16225 214 ALA A O 1
ATOM 1364 N N . ASP A 1 199 ? 37.15048 2.91731 42.13673 1.000 21.12843 215 ASP A N 1
ATOM 1365 C CA . ASP A 1 199 ? 38.22226 3.87834 41.87720 1.000 20.75905 215 ASP A CA 1
ATOM 1366 C C . ASP A 1 199 ? 38.32076 4.94846 42.95281 1.000 20.35770 215 ASP A C 1
ATOM 1367 O O . ASP A 1 199 ? 39.03460 5.94041 42.77158 1.000 21.29835 215 ASP A O 1
ATOM 1372 N N . ALA A 1 200 ? 37.61598 4.77648 44.06084 1.000 18.64207 216 ALA A N 1
ATOM 1373 C CA . ALA A 1 200 ? 37.44007 5.84601 45.03029 1.000 16.52209 216 ALA A CA 1
ATOM 1374 C C . ALA A 1 200 ? 38.65992 5.99801 45.92541 1.000 17.82675 216 ALA A C 1
ATOM 1375 O O . ALA A 1 200 ? 39.39589 5.03956 46.19578 1.000 21.82786 216 ALA A O 1
ATOM 1377 N N . ASP A 1 201 ? 38.84915 7.22193 46.42143 1.000 17.31839 217 ASP A N 1
ATOM 1378 C CA . ASP A 1 201 ? 39.75139 7.46751 47.53874 1.000 18.40210 217 ASP A CA 1
ATOM 1379 C C . ASP A 1 201 ? 38.90024 7.42944 48.80089 1.000 16.46809 217 ASP A C 1
ATOM 1380 O O . ASP A 1 201 ? 38.33881 8.43726 49.22905 1.000 17.96293 217 ASP A O 1
ATOM 1385 N N . THR A 1 202 ? 38.77906 6.24358 49.39760 1.000 16.35105 218 THR A N 1
ATOM 1386 C CA . THR A 1 202 ? 37.79929 6.07895 50.46788 1.000 17.31640 218 THR A CA 1
ATOM 1387 C C . THR A 1 202 ? 38.21502 6.81797 51.73108 1.000 18.44654 218 THR A C 1
ATOM 1388 O O . THR A 1 202 ? 37.35732 7.28780 52.48621 1.000 19.90312 218 THR A O 1
ATOM 1392 N N . ALA A 1 203 ? 39.51453 6.94964 51.97474 1.000 19.22977 219 ALA A N 1
ATOM 1393 C CA . ALA A 1 203 ? 39.94871 7.62302 53.19139 1.000 20.03978 219 ALA A CA 1
ATOM 1394 C C . ALA A 1 203 ? 39.69447 9.11841 53.11844 1.000 19.20461 219 ALA A C 1
ATOM 1395 O O . ALA A 1 203 ? 39.40445 9.74283 54.14734 1.000 22.17637 219 ALA A O 1
ATOM 1397 N N . ALA A 1 204 ? 39.77834 9.70451 51.91556 1.000 18.03956 220 ALA A N 1
ATOM 1398 C CA . ALA A 1 204 ? 39.66013 11.14634 51.74811 1.000 15.54583 220 ALA A CA 1
ATOM 1399 C C . ALA A 1 204 ? 38.23572 11.59563 51.48517 1.000 14.52342 220 ALA A C 1
ATOM 1400 O O . ALA A 1 204 ? 37.95241 12.79169 51.62272 1.000 14.78979 220 ALA A O 1
ATOM 1402 N N . TYR A 1 205 ? 37.33983 10.65308 51.16552 1.000 12.65232 221 TYR A N 1
ATOM 1403 C CA . TYR A 1 205 ? 36.02466 10.99961 50.62771 1.000 12.73979 221 TYR A CA 1
ATOM 1404 C C . TYR A 1 205 ? 35.27995 11.96175 51.54760 1.000 12.19246 221 TYR A C 1
ATOM 1405 O O . TYR A 1 205 ? 34.75666 12.99164 51.09861 1.000 12.48107 221 TYR A O 1
ATOM 1414 N N . ALA A 1 206 ? 35.22410 11.66019 52.84535 1.000 12.63148 222 ALA A N 1
ATOM 1415 C CA . ALA A 1 206 ? 34.43162 12.50680 53.72643 1.000 12.24457 222 ALA A CA 1
ATOM 1416 C C . ALA A 1 206 ? 34.97901 13.93302 53.79547 1.000 12.14581 222 ALA A C 1
ATOM 1417 O O . ALA A 1 206 ? 34.20898 14.89931 53.73569 1.000 13.48770 222 ALA A O 1
ATOM 1419 N N . GLN A 1 207 ? 36.30067 14.09254 53.91842 1.000 14.43507 223 GLN A N 1
ATOM 1420 C CA . GLN A 1 207 ? 36.84260 15.44376 53.96326 1.000 13.81853 223 GLN A CA 1
ATOM 1421 C C . GLN A 1 207 ? 36.63017 16.16692 52.63970 1.000 13.19243 223 GLN A C 1
ATOM 1422 O O . GLN A 1 207 ? 36.38182 17.37346 52.62588 1.000 13.35190 223 GLN A O 1
ATOM 1428 N N . SER A 1 208 ? 36.72912 15.45506 51.51631 1.000 12.09329 224 SER A N 1
ATOM 1429 C CA . SER A 1 208 ? 36.46821 16.11302 50.23773 1.000 11.12527 224 SER A CA 1
ATOM 1430 C C . SER A 1 208 ? 35.03087 16.59388 50.15053 1.000 11.70818 224 SER A C 1
ATOM 1431 O O . SER A 1 208 ? 34.76355 17.67466 49.61381 1.000 12.55022 224 SER A O 1
ATOM 1434 N N . VAL A 1 209 ? 34.08649 15.82826 50.69146 1.000 11.87584 225 VAL A N 1
ATOM 1435 C CA . VAL A 1 209 ? 32.71029 16.31925 50.71207 1.000 11.87539 225 VAL A CA 1
ATOM 1436 C C . VAL A 1 209 ? 32.59884 17.55394 51.60734 1.000 11.80095 225 VAL A C 1
ATOM 1437 O O . VAL A 1 209 ? 31.92241 18.52456 51.25876 1.000 12.82569 225 VAL A O 1
ATOM 1441 N N . ARG A 1 210 ? 33.27393 17.55066 52.76375 1.000 12.39441 226 ARG A N 1
ATOM 1442 C CA . ARG A 1 210 ? 33.24807 18.73921 53.61049 1.000 13.41820 226 ARG A CA 1
ATOM 1443 C C . ARG A 1 210 ? 33.83588 19.93334 52.88406 1.000 13.60033 226 ARG A C 1
ATOM 1444 O O . ARG A 1 210 ? 33.36777 21.06725 53.05703 1.000 15.15766 226 ARG A O 1
ATOM 1452 N N . ASN A 1 211 ? 34.91101 19.70748 52.11384 1.000 12.96229 227 ASN A N 1
ATOM 1453 C CA . ASN A 1 211 ? 35.54279 20.79387 51.36767 1.000 12.54451 227 ASN A CA 1
ATOM 1454 C C . ASN A 1 211 ? 34.58232 21.38257 50.33831 1.000 12.33955 227 ASN A C 1
ATOM 1455 O O . ASN A 1 211 ? 34.47727 22.60069 50.20115 1.000 14.35653 227 ASN A O 1
ATOM 1460 N N . PHE A 1 212 ? 33.88314 20.51716 49.59883 1.000 13.57651 228 PHE A N 1
ATOM 1461 C CA . PHE A 1 212 ? 32.86238 20.97071 48.64671 1.000 12.44333 228 PHE A CA 1
ATOM 1462 C C . PHE A 1 212 ? 31.77949 21.78891 49.34313 1.000 13.74014 228 PHE A C 1
ATOM 1463 O O . PHE A 1 212 ? 31.38293 22.85853 48.85811 1.000 13.95005 228 PHE A O 1
ATOM 1471 N N . ALA A 1 213 ? 31.27374 21.28436 50.47558 1.000 12.73643 229 ALA A N 1
ATOM 1472 C CA . ALA A 1 213 ? 30.22133 21.99739 51.20191 1.000 13.45591 229 ALA A CA 1
ATOM 1473 C C . ALA A 1 213 ? 30.68683 23.38242 51.63321 1.000 13.77526 229 ALA A C 1
ATOM 1474 O O . ALA A 1 213 ? 29.90581 24.34060 51.61159 1.000 19.39865 229 ALA A O 1
ATOM 1476 N N . ALA A 1 214 ? 31.96123 23.50784 52.01974 1.000 13.85352 230 ALA A N 1
ATOM 1477 C CA . ALA A 1 214 ? 32.49751 24.79012 52.46448 1.000 14.13493 230 ALA A CA 1
ATOM 1478 C C . ALA A 1 214 ? 32.84698 25.70927 51.30645 1.000 14.02915 230 ALA A C 1
ATOM 1479 O O . ALA A 1 214 ? 32.85139 26.93404 51.47728 1.000 17.03043 230 ALA A O 1
ATOM 1481 N N . ALA A 1 215 ? 33.17353 25.13584 50.14704 1.000 14.22053 231 ALA A N 1
ATOM 1482 C CA . ALA A 1 215 ? 33.46917 25.93098 48.96337 1.000 14.77745 231 ALA A CA 1
ATOM 1483 C C . ALA A 1 215 ? 32.22575 26.63550 48.44673 1.000 15.98372 231 ALA A C 1
ATOM 1484 O O . ALA A 1 215 ? 32.30601 27.75898 47.92303 1.000 16.16308 231 ALA A O 1
ATOM 1486 N N . PHE A 1 216 ? 31.07220 25.97209 48.55174 1.000 14.85844 232 PHE A N 1
ATOM 1487 C CA . PHE A 1 216 ? 29.79146 26.50563 48.09535 1.000 14.87783 232 PHE A CA 1
ATOM 1488 C C . PHE A 1 216 ? 28.82468 26.47800 49.26787 1.000 17.29971 232 PHE A C 1
ATOM 1489 O O . PHE A 1 216 ? 27.87383 25.68489 49.28505 1.000 17.08889 232 PHE A O 1
ATOM 1497 N N . PRO A 1 217 ? 29.04166 27.34418 50.26425 1.000 16.53005 233 PRO A N 1
ATOM 1498 C CA . PRO A 1 217 ? 28.33894 27.18701 51.55098 1.000 16.38377 233 PRO A CA 1
ATOM 1499 C C . PRO A 1 217 ? 26.90222 27.65709 51.55150 1.000 19.06551 233 PRO A C 1
ATOM 1500 O O . PRO A 1 217 ? 26.15535 27.26996 52.45628 1.000 22.46380 233 PRO A O 1
ATOM 1504 N N . ASP A 1 218 ? 26.48855 28.46895 50.58523 1.000 20.35411 234 ASP A N 1
ATOM 1505 C CA . ASP A 1 218 ? 25.16424 29.07604 50.62073 1.000 21.79892 234 ASP A CA 1
ATOM 1506 C C . ASP A 1 218 ? 24.20324 28.47347 49.60892 1.000 22.73496 234 ASP A C 1
ATOM 1507 O O . ASP A 1 218 ? 22.99149 28.67994 49.73596 1.000 27.52453 234 ASP A O 1
ATOM 1512 N N . ALA A 1 219 ? 24.70683 27.71120 48.63738 1.000 19.47011 235 ALA A N 1
ATOM 1513 C CA . ALA A 1 219 ? 23.86264 27.18308 47.57362 1.000 19.04810 235 ALA A CA 1
ATOM 1514 C C . ALA A 1 219 ? 22.79982 26.24150 48.13272 1.000 19.24760 235 ALA A C 1
ATOM 1515 O O . ALA A 1 219 ? 23.11531 25.27251 48.82329 1.000 20.03589 235 ALA A O 1
ATOM 1517 N N . ARG A 1 220 ? 21.53482 26.50868 47.80842 1.000 21.59765 236 ARG A N 1
ATOM 1518 C CA . ARG A 1 220 ? 20.45561 25.63280 48.23865 1.000 22.01308 236 ARG A CA 1
ATOM 1519 C C . ARG A 1 220 ? 19.98702 24.69012 47.14207 1.000 20.79054 236 ARG A C 1
ATOM 1520 O O . ARG A 1 220 ? 19.15881 23.82122 47.40825 1.000 22.79758 236 ARG A O 1
ATOM 1528 N N . THR A 1 221 ? 20.49042 24.82188 45.92428 1.000 20.18678 237 THR A N 1
ATOM 1529 C CA . THR A 1 221 ? 20.18458 23.86993 44.86652 1.000 18.03780 237 THR A CA 1
ATOM 1530 C C . THR A 1 221 ? 21.45134 23.06328 44.61215 1.000 15.91638 237 THR A C 1
ATOM 1531 O O . THR A 1 221 ? 22.44933 23.60818 44.13173 1.000 16.32792 237 THR A O 1
ATOM 1535 N N . ILE A 1 222 ? 21.41520 21.78008 44.95310 1.000 14.95198 238 ILE A N 1
ATOM 1536 C CA . ILE A 1 222 ? 22.53676 20.88067 44.73959 1.000 14.06457 238 ILE A CA 1
ATOM 1537 C C . ILE A 1 222 ? 22.17510 19.92430 43.61345 1.000 14.24987 238 ILE A C 1
ATOM 1538 O O . ILE A 1 222 ? 21.18230 19.19542 43.69216 1.000 16.76305 238 ILE A O 1
ATOM 1543 N N . ALA A 1 223 ? 22.97248 19.94466 42.55605 1.000 14.83423 239 ALA A N 1
ATOM 1544 C CA . ALA A 1 223 ? 22.81851 19.08931 41.39606 1.000 14.91783 239 ALA A CA 1
ATOM 1545 C C . ALA A 1 223 ? 23.95039 18.07208 41.38043 1.000 14.90778 239 ALA A C 1
ATOM 1546 O O . ALA A 1 223 ? 25.00665 18.30594 41.96510 1.000 14.55015 239 ALA A O 1
ATOM 1556 N N . SER A 1 225 ? 25.49896 14.02288 39.30751 1.000 16.80521 241 SER A N 1
ATOM 1557 C CA . SER A 1 225 ? 25.56492 13.30903 38.03065 1.000 15.12466 241 SER A CA 1
ATOM 1558 C C . SER A 1 225 ? 24.44244 12.30028 37.85240 1.000 14.38840 241 SER A C 1
ATOM 1559 O O . SER A 1 225 ? 23.97628 12.10814 36.72708 1.000 15.72576 241 SER A O 1
ATOM 1562 N N . HIS A 1 226 ? 23.97660 11.64582 38.91637 1.000 16.93117 242 HIS A N 1
ATOM 1563 C CA . HIS A 1 226 ? 23.09735 10.50562 38.67919 1.000 17.09848 242 HIS A CA 1
ATOM 1564 C C . HIS A 1 226 ? 21.79822 10.55535 39.47541 1.000 16.96849 242 HIS A C 1
ATOM 1565 O O . HIS A 1 226 ? 21.12209 9.52536 39.62141 1.000 21.16481 242 HIS A O 1
ATOM 1572 N N A SER A 1 227 ? 21.43118 11.71971 39.99158 0.644 18.34168 243 SER A N 1
ATOM 1573 N N B SER A 1 227 ? 21.41615 11.73510 39.95464 0.356 17.97412 243 SER A N 1
ATOM 1574 C CA A SER A 1 227 ? 20.17936 11.92773 40.69793 0.644 17.83153 243 SER A CA 1
ATOM 1575 C CA B SER A 1 227 ? 20.18565 11.92517 40.70104 0.356 17.60266 243 SER A CA 1
ATOM 1576 C C A SER A 1 227 ? 19.67944 13.32697 40.36832 0.644 18.29134 243 SER A C 1
ATOM 1577 C C B SER A 1 227 ? 19.68737 13.33858 40.44222 0.356 18.57645 243 SER A C 1
ATOM 1578 O O A SER A 1 227 ? 20.46731 14.19725 39.99868 0.644 16.30103 243 SER A O 1
ATOM 1579 O O B SER A 1 227 ? 20.49645 14.23722 40.19815 0.356 17.78557 243 SER A O 1
ATOM 1584 N N . PRO A 1 228 ? 18.37611 13.56263 40.47544 1.000 19.47724 244 PRO A N 1
ATOM 1585 C CA . PRO A 1 228 ? 17.83822 14.91104 40.17873 1.000 19.82842 244 PRO A CA 1
ATOM 1586 C C . PRO A 1 228 ? 18.22276 15.93444 41.23576 1.000 17.56278 244 PRO A C 1
ATOM 1587 O O . PRO A 1 228 ? 18.61888 15.58191 42.35853 1.000 18.32168 244 PRO A O 1
ATOM 1591 N N . PRO A 1 229 ? 18.12889 17.22425 40.91190 1.000 19.36840 245 PRO A N 1
ATOM 1592 C CA . PRO A 1 229 ? 18.55099 18.25753 41.86428 1.000 18.79143 245 PRO A CA 1
ATOM 1593 C C . PRO A 1 229 ? 17.68380 18.26189 43.10743 1.000 17.57294 245 PRO A C 1
ATOM 1594 O O . PRO A 1 229 ? 16.48127 17.98620 43.06920 1.000 22.09776 245 PRO A O 1
ATOM 1598 N N . GLU A 1 230 ? 18.30636 18.63351 44.21315 1.000 17.12141 246 GLU A N 1
ATOM 1599 C CA . GLU A 1 230 ? 17.58125 18.74768 45.46590 1.000 17.82385 246 GLU A CA 1
ATOM 1600 C C . GLU A 1 230 ? 18.31006 19.77403 46.31616 1.000 18.37649 246 GLU A C 1
ATOM 1601 O O . GLU A 1 230 ? 19.03613 20.62253 45.78879 1.000 21.78149 246 GLU A O 1
ATOM 1607 N N . GLY A 1 231 ? 18.10672 19.72401 47.62576 1.000 19.12782 247 GLY A N 1
ATOM 1608 C CA . GLY A 1 231 ? 18.74653 20.64213 48.53473 1.000 19.26099 247 GLY A CA 1
ATOM 1609 C C . GLY A 1 231 ? 20.00121 20.06887 49.16098 1.000 17.92964 247 GLY A C 1
ATOM 1610 O O . GLY A 1 231 ? 20.54830 19.04769 48.72248 1.000 17.84574 247 GLY A O 1
ATOM 1611 N N . ARG A 1 232 ? 20.45477 20.72707 50.22913 1.000 17.97891 248 ARG A N 1
ATOM 1612 C CA . ARG A 1 232 ? 21.73060 20.34016 50.81874 1.000 17.77230 248 ARG A CA 1
ATOM 1613 C C . ARG A 1 232 ? 21.67015 19.01833 51.57405 1.000 17.52414 248 ARG A C 1
ATOM 1614 O O . ARG A 1 232 ? 22.72094 18.52438 51.99470 1.000 17.62212 248 ARG A O 1
ATOM 1622 N N . LYS A 1 233 ? 20.48640 18.42135 51.74779 1.000 18.34830 249 LYS A N 1
ATOM 1623 C CA . LYS A 1 233 ? 20.43683 17.06923 52.29700 1.000 17.52876 249 LYS A CA 1
ATOM 1624 C C . LYS A 1 233 ? 21.28878 16.09458 51.49025 1.000 15.77936 249 LYS A C 1
ATOM 1625 O O . LYS A 1 233 ? 21.82226 15.13542 52.05180 1.000 17.05142 249 LYS A O 1
ATOM 1631 N N . ALA A 1 234 ? 21.45430 16.32635 50.17960 1.000 16.64599 250 ALA A N 1
ATOM 1632 C CA . ALA A 1 234 ? 22.32810 15.46123 49.39313 1.000 15.69188 250 ALA A CA 1
ATOM 1633 C C . ALA A 1 234 ? 23.75874 15.51213 49.90948 1.000 14.80378 250 ALA A C 1
ATOM 1634 O O . ALA A 1 234 ? 24.44181 14.48076 49.96805 1.000 14.55413 250 ALA A O 1
ATOM 1636 N N . ILE A 1 235 ? 24.22735 16.70294 50.29964 1.000 13.95805 251 ILE A N 1
ATOM 1637 C CA . ILE A 1 235 ? 25.56086 16.81619 50.88675 1.000 14.02136 251 ILE A CA 1
ATOM 1638 C C . ILE A 1 235 ? 25.60661 16.11094 52.23233 1.000 12.79588 251 ILE A C 1
ATOM 1639 O O . ILE A 1 235 ? 26.55757 15.37935 52.53900 1.000 14.32923 251 ILE A O 1
ATOM 1644 N N . GLU A 1 236 ? 24.58494 16.34145 53.06371 1.000 13.90804 252 GLU A N 1
ATOM 1645 C CA . GLU A 1 236 ? 24.55390 15.75932 54.40473 1.000 17.24502 252 GLU A CA 1
ATOM 1646 C C . GLU A 1 236 ? 24.58246 14.23883 54.34913 1.000 16.48513 252 GLU A C 1
ATOM 1647 O O . GLU A 1 236 ? 25.33089 13.59261 55.09657 1.000 16.00413 252 GLU A O 1
ATOM 1653 N N . ARG A 1 237 ? 23.75896 13.64802 53.47614 1.000 15.80568 253 ARG A N 1
ATOM 1654 C CA . ARG A 1 237 ? 23.73012 12.19916 53.37808 1.000 13.57965 253 ARG A CA 1
ATOM 1655 C C . ARG A 1 237 ? 25.02273 11.66681 52.79215 1.000 13.22316 253 ARG A C 1
ATOM 1656 O O . ARG A 1 237 ? 25.55076 10.66992 53.28337 1.000 14.04167 253 ARG A O 1
ATOM 1664 N N . THR A 1 238 ? 25.53186 12.29327 51.72138 1.000 13.15052 254 THR A N 1
ATOM 1665 C CA . THR A 1 238 ? 26.79048 11.82824 51.15002 1.000 12.44621 254 THR A CA 1
ATOM 1666 C C . THR A 1 238 ? 27.90497 11.84557 52.19097 1.000 13.52643 254 THR A C 1
ATOM 1667 O O . THR A 1 238 ? 28.68110 10.89044 52.29226 1.000 13.88221 254 THR A O 1
ATOM 1671 N N . LEU A 1 239 ? 27.98542 12.92509 52.97379 1.000 13.90760 255 LEU A N 1
ATOM 1672 C CA . LEU A 1 239 ? 28.98650 13.02998 54.02987 1.000 12.89701 255 LEU A CA 1
ATOM 1673 C C . LEU A 1 239 ? 28.81666 11.91558 55.05892 1.000 13.20521 255 LEU A C 1
ATOM 1674 O O . LEU A 1 239 ? 29.79243 11.26650 55.46192 1.000 14.99783 255 LEU A O 1
ATOM 1679 N N . ASP A 1 240 ? 27.57770 11.68077 55.49632 1.000 13.63946 256 ASP A N 1
ATOM 1680 C CA . ASP A 1 240 ? 27.34999 10.61361 56.46851 1.000 13.76281 256 ASP A CA 1
ATOM 1681 C C . ASP A 1 240 ? 27.81832 9.26761 55.91850 1.000 13.70385 256 ASP A C 1
ATOM 1682 O O . ASP A 1 240 ? 28.45688 8.47680 56.63047 1.000 15.85558 256 ASP A O 1
ATOM 1687 N N . LEU A 1 241 ? 27.49035 8.97548 54.65811 1.000 14.15919 257 LEU A N 1
ATOM 1688 C CA . LEU A 1 241 ? 27.92571 7.70919 54.07542 1.000 13.70239 257 LEU A CA 1
ATOM 1689 C C . LEU A 1 241 ? 29.44478 7.64434 53.98827 1.000 15.15524 257 LEU A C 1
ATOM 1690 O O . LEU A 1 241 ? 30.05037 6.59796 54.26133 1.000 15.54821 257 LEU A O 1
ATOM 1695 N N . ALA A 1 242 ? 30.07422 8.75286 53.58634 1.000 12.81006 258 ALA A N 1
ATOM 1696 C CA . ALA A 1 242 ? 31.52707 8.77408 53.44087 1.000 12.96479 258 ALA A CA 1
ATOM 1697 C C . ALA A 1 242 ? 32.22842 8.60981 54.78401 1.000 14.18427 258 ALA A C 1
ATOM 1698 O O . ALA A 1 242 ? 33.32558 8.03199 54.84242 1.000 16.08929 258 ALA A O 1
ATOM 1700 N N . GLU A 1 243 ? 31.61278 9.09674 55.86972 1.000 14.26141 259 GLU A N 1
ATOM 1701 C CA . GLU A 1 243 ? 32.22030 8.94862 57.19156 1.000 15.49358 259 GLU A CA 1
ATOM 1702 C C . GLU A 1 243 ? 32.24109 7.50504 57.66648 1.000 18.31050 259 GLU A C 1
ATOM 1703 O O . GLU A 1 243 ? 33.00152 7.18399 58.58799 1.000 21.91255 259 GLU A O 1
ATOM 1709 N N . GLU A 1 244 ? 31.45281 6.62504 57.05128 1.000 18.10980 260 GLU A N 1
ATOM 1710 C CA . GLU A 1 244 ? 31.42175 5.21361 57.42848 1.000 20.12035 260 GLU A CA 1
ATOM 1711 C C . GLU A 1 244 ? 32.39282 4.34981 56.63391 1.000 21.11723 260 GLU A C 1
ATOM 1712 O O . GLU A 1 244 ? 32.47039 3.13684 56.88778 1.000 25.47083 260 GLU A O 1
ATOM 1718 N N . LEU A 1 245 ? 33.16381 4.93698 55.72151 1.000 20.36797 261 LEU A N 1
ATOM 1719 C CA . LEU A 1 245 ? 34.05293 4.15123 54.85726 1.000 22.52792 261 LEU A CA 1
ATOM 1720 C C . LEU A 1 245 ? 35.29359 3.67120 55.61201 1.000 28.63561 261 LEU A C 1
ATOM 1721 O O . LEU A 1 245 ? 35.71090 4.29799 56.58635 1.000 33.92693 261 LEU A O 1
#

Radius of gyration: 16.22 Å; Cα contacts (8 Å, |Δi|>4): 497; chains: 1; bounding box: 39×40×41 Å

B-factor: mean 22.61, std 10.84, range [9.68, 67.93]

Secondary structure (DSSP, 8-state):
-HHHHHTTS--EEETTEEE--SBTTB--EEEE------EEEE-EEEEETTEEEEES--SSHHHHHHHHHHH---S--EEEEE-S----HHHHTT-EEEE-TTTT----SEEPEE-TTSBEEHHHHHHHTTSEEE---SSSSTT--EEEEGGGTEEE------TT-SS----TT--TTTHHHHHHHHHHHS-S--EE---S--B-THHHHHHHHHHHT-

Nearest PDB structures (foldseek):
  6v72-assembly1_A-2  TM=1.003E+00  e=1.237E-44  Erythrobacter litoralis HTCC2594
  8r5t-assembly1_A  TM=9.454E-01  e=2.087E-24  Klebsiella pneumoniae
  8r5t-assembly2_B  TM=9.229E-01  e=5.782E-24  Klebsiella pneumoniae
  9c3d-assembly1_A  TM=8.476E-01  e=1.711E-16  Dyadobacter fermentans DSM 18053
  6t5l-assembly2_B  TM=8.036E-01  e=5.086E-14  Myroides odoratimimus

Foldseek 3Di:
DVCVQPVVFDWDDFPQWTKHAPDVQKMTWHWDPVPPDTFIFDWIWGDDPQATETEAAGPDLVRSLRVQVVRVCVVHGHAEYEYQAQHVSCVVVVHQYEYDPCGPCVDGPYHFDADPLFWTDPPVPVVRPPWTKGFLAWFLARGGIWIDNLVSLEIERHLLDDLPDPASPDSVRGPLVCHLSSLVSSCVVNVRRQWYHTTHHIGGCSSSVVSNVNSVVD

Sequence (218 aa):
SVAEQEADRDIIRFGEVSFSQLAEGVWHTTYLDLGFGPIIPSNGLLVVNGDNTIILVDTAWTDEQTEQIVAWWASSVLAKPVRAAVVTHAGAALHGANIATWAHPLSSNEVPARNAITFDANGWATGEAAQSLAPLRLYYPGGAHTRDNITVGLPELGIAFGGCIKAGDASNLGNLADADTAAYAQSVRNFAAAFPDARTIASHSSPPEGRKAIERTLDLAEEL

InterPro domains:
  IPR001279 Metallo-beta-lactamase [PF00753] (63-227)
  IPR001279 Metallo-beta-lactamase [SM00849] (66-242)
  IPR036866 Ribonuclease Z/Hydroxyacylglutathione hydrolase-like [G3DSA:3.60.15.10] (19-261)
  IPR036866 Ribonuclease Z/Hydroxyacylglutathione hydrolase-like [SSF56281] (5-261)
  IPR050855 Metallo-beta-lactamase type 2-like [PTHR42951] (70-255)
  IPR058199 Metallo-beta-lactamase type 2/VIM/IMP-1 [NF033088] (40-259)